Protein AF-A0A0D9Z5Z0-F1 (afdb_monomer_lite)

Radius of gyration: 29.33 Å; chains: 1; bounding box: 63×47×91 Å

Sequence (373 aa):
MYTARKKIQKEKGLEPSEFEDSVAQAFFDLENGNQELKSELKDLYINNAVQMDIAGNRKAVVIHVPYRLRKAFKKIHVRLVRELEKKFSGKDVVIVATRRIVRPPKKGSAVQRPRTRTLTAVHDCILEDVVYPAEIVGKRIRYRLDGAKVIKIFLDPKERNNTEYKLETFSAVYRRLCGKDMYTARKKIQKEKGLEPSEFEDSVAQAFFDLENGNQELKSELKDLYINNAVQMDIAGNRKAVVIHVPYRLRKAFKKIHVRLVRELEKKFSGKDVVIVATRRIVRPPKKGSAVQRPRTRTLTAVHDCILEDVVYPAEIVGKRIRYRLDGAKVIKIFLDPKERNNTEYKLETFSAVYRRLCGKDVAFEYPMTETA

Structure (mmCIF, N/CA/C/O backbone):
data_AF-A0A0D9Z5Z0-F1
#
_entry.id   AF-A0A0D9Z5Z0-F1
#
loop_
_atom_site.group_PDB
_atom_site.id
_atom_site.type_symbol
_atom_site.label_atom_id
_atom_site.label_alt_id
_atom_site.label_comp_id
_atom_site.label_asym_id
_atom_site.label_entity_id
_atom_site.label_seq_id
_atom_site.pdbx_PDB_ins_code
_atom_site.Cartn_x
_atom_site.Cartn_y
_atom_site.Cartn_z
_atom_site.occupancy
_atom_site.B_iso_or_equiv
_atom_site.auth_seq_id
_atom_site.auth_comp_id
_atom_site.auth_asym_id
_atom_site.auth_atom_id
_atom_site.pdbx_PDB_model_num
ATOM 1 N N . MET A 1 1 ? 1.025 -19.414 43.957 1.00 39.38 1 MET A N 1
ATOM 2 C CA . MET A 1 1 ? 1.488 -18.287 43.114 1.00 39.38 1 MET A CA 1
ATOM 3 C C . MET A 1 1 ? 0.758 -18.232 41.757 1.00 39.38 1 MET A C 1
ATOM 5 O O . MET A 1 1 ? 1.410 -18.347 40.737 1.00 39.38 1 MET A O 1
ATOM 9 N N . TYR A 1 2 ? -0.577 -18.069 41.706 1.00 45.88 2 TYR A N 1
ATOM 10 C CA . TYR A 1 2 ? -1.334 -17.878 40.438 1.00 45.88 2 TYR A CA 1
ATOM 11 C C . TYR A 1 2 ? -2.743 -17.283 40.669 1.00 45.88 2 TYR A C 1
ATOM 13 O O . TYR A 1 2 ? -3.737 -17.727 40.097 1.00 45.88 2 TYR A O 1
ATOM 21 N N . THR A 1 3 ? -2.887 -16.308 41.567 1.00 60.12 3 THR A N 1
ATOM 22 C CA . THR A 1 3 ? -4.214 -15.760 41.909 1.00 60.12 3 THR A CA 1
ATOM 23 C C . THR A 1 3 ? -4.698 -14.706 40.909 1.00 60.12 3 THR A C 1
ATOM 25 O O . THR A 1 3 ? -5.874 -14.718 40.558 1.00 60.12 3 THR A O 1
ATOM 28 N N . ALA A 1 4 ? -3.799 -13.881 40.359 1.00 62.75 4 ALA A N 1
ATOM 29 C CA . ALA A 1 4 ? -4.147 -12.857 39.368 1.00 62.75 4 ALA A CA 1
ATOM 30 C C . ALA A 1 4 ? -4.516 -13.436 37.989 1.00 62.75 4 ALA A C 1
ATOM 32 O O . ALA A 1 4 ? -5.461 -12.962 37.362 1.00 62.75 4 ALA A O 1
ATOM 33 N N . ARG A 1 5 ? -3.874 -14.533 37.547 1.00 66.94 5 ARG A N 1
ATOM 34 C CA . ARG A 1 5 ? -4.209 -15.190 36.264 1.00 66.94 5 ARG A CA 1
ATOM 35 C C . ARG A 1 5 ? -5.647 -15.711 36.199 1.00 66.94 5 ARG A C 1
ATOM 37 O O . ARG A 1 5 ? -6.186 -15.838 35.110 1.00 66.94 5 ARG A O 1
ATOM 44 N N . LYS A 1 6 ? -6.312 -15.944 37.338 1.00 72.50 6 LYS A N 1
ATOM 45 C CA . LYS A 1 6 ? -7.740 -16.311 37.361 1.00 72.50 6 LYS A CA 1
ATOM 46 C C . LYS A 1 6 ? -8.657 -15.188 36.856 1.00 72.50 6 LYS A C 1
ATOM 48 O O . LYS A 1 6 ? -9.785 -15.472 36.464 1.00 72.50 6 LYS A O 1
ATOM 53 N N . LYS A 1 7 ? -8.180 -13.935 36.842 1.00 80.31 7 LYS A N 1
ATOM 54 C CA . LYS A 1 7 ? -8.915 -12.770 36.327 1.00 80.31 7 LYS A CA 1
ATOM 55 C C . LYS A 1 7 ? -8.843 -12.617 34.812 1.00 80.31 7 LYS A C 1
ATOM 57 O O . LYS A 1 7 ? -9.597 -11.806 34.285 1.00 80.31 7 LYS A O 1
ATOM 62 N N . ILE A 1 8 ? -8.018 -13.395 34.107 1.00 82.50 8 ILE A N 1
ATOM 63 C CA . ILE A 1 8 ? -7.977 -13.423 32.639 1.00 82.50 8 ILE A CA 1
ATOM 64 C C . ILE A 1 8 ? -8.350 -14.812 32.136 1.00 82.50 8 ILE A C 1
ATOM 66 O O . ILE A 1 8 ? -7.749 -15.808 32.525 1.00 82.50 8 ILE A O 1
ATOM 70 N N . GLN A 1 9 ? -9.313 -14.875 31.219 1.00 81.44 9 GLN A N 1
ATOM 71 C CA . GLN A 1 9 ? -9.647 -16.098 30.494 1.00 81.44 9 GLN A CA 1
ATOM 72 C C . GLN A 1 9 ? -9.655 -15.819 28.995 1.00 81.44 9 GLN A C 1
ATOM 74 O O . GLN A 1 9 ? -10.575 -15.197 28.465 1.00 81.44 9 GLN A O 1
ATOM 79 N N . LYS A 1 10 ? -8.627 -16.298 28.293 1.00 75.75 10 LYS A N 1
ATOM 80 C CA . LYS A 1 10 ? -8.557 -16.184 26.835 1.00 75.75 10 LYS A CA 1
ATOM 81 C C . LYS A 1 10 ? -9.339 -17.296 26.150 1.00 75.75 10 LYS A C 1
ATOM 83 O O . LYS A 1 10 ? -9.287 -18.462 26.538 1.00 75.75 10 LYS A O 1
ATOM 88 N N . GLU A 1 11 ? -10.019 -16.947 25.061 1.00 64.25 11 GLU A N 1
ATOM 89 C CA . GLU A 1 11 ? -10.581 -17.952 24.162 1.00 64.25 11 GLU A CA 1
ATOM 90 C C . GLU A 1 11 ? -9.434 -18.713 23.463 1.00 64.25 11 GLU A C 1
ATOM 92 O O . GLU A 1 11 ? -8.525 -18.097 22.908 1.00 64.25 11 GLU A O 1
ATOM 97 N N . LYS A 1 12 ? -9.509 -20.054 23.448 1.00 61.75 12 LYS A N 1
ATOM 98 C CA . LYS A 1 12 ? -8.592 -20.984 22.744 1.00 61.75 12 LYS A CA 1
ATOM 99 C C . LYS A 1 12 ? -7.175 -21.168 23.320 1.00 61.75 12 LYS A C 1
ATOM 101 O O . LYS A 1 12 ? -6.290 -21.578 22.578 1.00 61.75 12 LYS A O 1
ATOM 106 N N . GLY A 1 13 ? -6.955 -20.918 24.611 1.00 60.97 13 GLY A N 1
ATOM 107 C CA . GLY A 1 13 ? -5.697 -21.304 25.277 1.00 60.97 13 GLY A CA 1
ATOM 108 C C . GLY A 1 13 ? -4.464 -20.488 24.871 1.00 60.97 13 GLY A C 1
ATOM 109 O O . GLY A 1 13 ? -3.344 -20.932 25.084 1.00 60.97 13 GLY A O 1
ATOM 110 N N . LEU A 1 14 ? -4.662 -19.307 24.281 1.00 74.12 14 LEU A N 1
ATOM 111 C CA . LEU A 1 14 ? -3.590 -18.340 24.041 1.00 74.12 14 LEU A CA 1
ATOM 112 C C . LEU A 1 14 ? -3.059 -17.801 25.376 1.00 74.12 14 LEU A C 1
ATOM 114 O O . LEU A 1 14 ? -3.849 -17.530 26.282 1.00 74.12 14 LEU A O 1
ATOM 118 N N . GLU A 1 15 ? -1.747 -17.593 25.477 1.00 75.31 15 GLU A N 1
ATOM 119 C CA . GLU A 1 15 ? -1.130 -16.991 26.662 1.00 75.31 15 GLU A CA 1
ATOM 120 C C . GLU A 1 15 ? -1.417 -15.479 26.741 1.00 75.31 15 GLU A C 1
ATOM 122 O O . GLU A 1 15 ? -1.534 -14.811 25.702 1.00 75.31 15 GLU A O 1
ATOM 127 N N . PRO A 1 16 ? -1.614 -14.919 27.950 1.00 77.88 16 PRO A N 1
ATOM 128 C CA . PRO A 1 16 ? -1.765 -13.481 28.151 1.00 77.88 16 PRO A CA 1
ATOM 129 C C . PRO A 1 16 ? -0.482 -12.718 27.791 1.00 77.88 16 PRO A C 1
ATOM 131 O O . PRO A 1 16 ? 0.625 -13.203 27.983 1.00 77.88 16 PRO A O 1
ATOM 134 N N . SER A 1 17 ? -0.649 -11.522 27.231 1.00 84.31 17 SER A N 1
ATOM 135 C CA . SER A 1 17 ? 0.424 -10.549 27.018 1.00 84.31 17 SER A CA 1
ATOM 136 C C . SER A 1 17 ? 0.836 -9.926 28.352 1.00 84.31 17 SER A C 1
ATOM 138 O O . SER A 1 17 ? 0.008 -9.806 29.254 1.00 84.31 17 SER A O 1
ATOM 140 N N . GLU A 1 18 ? 2.074 -9.439 28.452 1.00 83.62 18 GLU A N 1
ATOM 141 C CA . GLU A 1 18 ? 2.590 -8.727 29.633 1.00 83.62 18 GLU A CA 1
ATOM 142 C C . GLU A 1 18 ? 1.660 -7.587 30.076 1.00 83.62 18 GLU A C 1
ATOM 144 O O . GLU A 1 18 ? 1.398 -7.390 31.264 1.00 83.62 18 GLU A O 1
ATOM 149 N N . PHE A 1 19 ? 1.092 -6.857 29.109 1.00 85.62 19 PHE A N 1
ATOM 150 C CA . PHE A 1 19 ? 0.136 -5.796 29.408 1.00 85.62 19 PHE A CA 1
ATOM 151 C C . PHE A 1 19 ? -1.174 -6.344 29.984 1.00 85.62 19 PHE A C 1
ATOM 153 O O . PHE A 1 19 ? -1.728 -5.764 30.915 1.00 85.62 19 PHE A O 1
ATOM 160 N N . GLU A 1 20 ? -1.672 -7.465 29.468 1.00 86.62 20 GLU A N 1
ATOM 161 C CA . GLU A 1 20 ? -2.883 -8.087 30.000 1.00 86.62 20 GLU A CA 1
ATOM 162 C C . GLU A 1 20 ? -2.641 -8.577 31.425 1.00 86.62 20 GLU A C 1
ATOM 164 O O . GLU A 1 20 ? -3.445 -8.267 32.299 1.00 86.62 20 GLU A O 1
ATOM 169 N N . ASP A 1 21 ? -1.506 -9.225 31.690 1.00 85.94 21 ASP A N 1
ATOM 170 C CA . ASP A 1 21 ? -1.118 -9.650 33.037 1.00 85.94 21 ASP A CA 1
ATOM 171 C C . ASP A 1 21 ? -1.063 -8.461 34.015 1.00 85.94 21 ASP A C 1
ATOM 173 O O . ASP A 1 21 ? -1.562 -8.569 35.137 1.00 85.94 21 ASP A O 1
ATOM 177 N N . SER A 1 22 ? -0.582 -7.290 33.574 1.00 88.38 22 SER A N 1
ATOM 178 C CA . SER A 1 22 ? -0.617 -6.061 34.384 1.00 88.38 22 SER A CA 1
ATOM 179 C C . SER A 1 22 ? -2.045 -5.612 34.731 1.00 88.38 22 SER A C 1
ATOM 181 O O . SER A 1 22 ? -2.318 -5.179 35.854 1.00 88.38 22 SER A O 1
ATOM 183 N N . VAL A 1 23 ? -2.991 -5.765 33.798 1.00 87.75 23 VAL A N 1
ATOM 184 C CA . VAL A 1 23 ? -4.405 -5.444 34.026 1.00 87.75 23 VAL A CA 1
ATOM 185 C C . VAL A 1 23 ? -5.045 -6.490 34.941 1.00 87.75 23 VAL A C 1
ATOM 187 O O . VAL A 1 23 ? -5.756 -6.112 35.868 1.00 87.75 23 VAL A O 1
ATOM 190 N N . ALA A 1 24 ? -4.762 -7.784 34.771 1.00 87.12 24 ALA A N 1
ATOM 191 C CA . ALA A 1 24 ? -5.211 -8.821 35.710 1.00 87.12 24 ALA A CA 1
ATOM 192 C C . ALA A 1 24 ? -4.735 -8.553 37.134 1.00 87.12 24 ALA A C 1
ATOM 194 O O . ALA A 1 24 ? -5.522 -8.669 38.076 1.00 87.12 24 ALA A O 1
ATOM 195 N N . GLN A 1 25 ? -3.462 -8.188 37.283 1.00 87.81 25 GLN A N 1
ATOM 196 C CA . GLN A 1 25 ? -2.890 -7.850 38.577 1.00 87.81 25 GLN A CA 1
ATOM 197 C C . GLN A 1 25 ? -3.623 -6.653 39.186 1.00 87.81 25 GLN A C 1
ATOM 199 O O . GLN A 1 25 ? -4.076 -6.732 40.326 1.00 87.81 25 GLN A O 1
ATOM 204 N N . ALA A 1 26 ? -3.875 -5.605 38.395 1.00 87.44 26 ALA A N 1
ATOM 205 C CA . ALA A 1 26 ? -4.641 -4.452 38.852 1.00 87.44 26 ALA A CA 1
ATOM 206 C C . ALA A 1 26 ? -6.041 -4.840 39.362 1.00 87.44 26 ALA A C 1
ATOM 208 O O . ALA A 1 26 ? -6.452 -4.344 40.412 1.00 87.44 26 ALA A O 1
ATOM 209 N N . PHE A 1 27 ? -6.751 -5.746 38.681 1.00 86.31 27 PHE A N 1
ATOM 210 C CA . PHE A 1 27 ? -8.039 -6.277 39.150 1.00 86.31 27 PHE A CA 1
ATOM 211 C C . PHE A 1 27 ? -7.911 -7.078 40.449 1.00 86.31 27 PHE A C 1
ATOM 213 O O . PHE A 1 27 ? -8.769 -6.961 41.323 1.00 86.31 27 PHE A O 1
ATOM 220 N N . PHE A 1 28 ? -6.847 -7.867 40.594 1.00 85.50 28 PHE A N 1
ATOM 221 C CA . PHE A 1 28 ? -6.600 -8.665 41.790 1.00 85.50 28 PHE A CA 1
ATOM 222 C C . PHE A 1 28 ? -6.304 -7.798 43.021 1.00 85.50 28 PHE A C 1
ATOM 224 O O . PHE A 1 28 ? -6.880 -8.041 44.083 1.00 85.50 28 PHE A O 1
ATOM 231 N N . ASP A 1 29 ? -5.481 -6.748 42.908 1.00 85.94 29 ASP A N 1
ATOM 232 C CA . ASP A 1 29 ? -5.267 -5.876 44.072 1.00 85.94 29 ASP A CA 1
ATOM 233 C C . ASP A 1 29 ? -6.495 -5.008 44.375 1.00 85.94 29 ASP A C 1
ATOM 235 O O . ASP A 1 29 ? -6.683 -4.626 45.525 1.00 85.94 29 ASP A O 1
ATOM 239 N N . LEU A 1 30 ? -7.359 -4.716 43.392 1.00 84.69 30 LEU A N 1
ATOM 240 C CA . LEU A 1 30 ? -8.640 -4.047 43.668 1.00 84.69 30 LEU A CA 1
ATOM 241 C C . LEU A 1 30 ? -9.613 -4.948 44.437 1.00 84.69 30 LEU A C 1
ATOM 243 O O . LEU A 1 30 ? -10.307 -4.464 45.326 1.00 84.69 30 LEU A O 1
ATOM 247 N N . GLU A 1 31 ? -9.637 -6.248 44.139 1.00 82.62 31 GLU A N 1
ATOM 248 C CA . GLU A 1 31 ? -10.432 -7.223 44.893 1.00 82.62 31 GLU A CA 1
ATOM 249 C C . GLU A 1 31 ? -9.970 -7.335 46.355 1.00 82.62 31 GLU A C 1
ATOM 251 O O . GLU A 1 31 ? -10.796 -7.435 47.259 1.00 82.62 31 GLU A O 1
ATOM 256 N N . ASN A 1 32 ? -8.658 -7.305 46.606 1.00 81.88 32 ASN A N 1
ATOM 257 C CA . ASN A 1 32 ? -8.124 -7.457 47.962 1.00 81.88 32 ASN A CA 1
ATOM 258 C C . ASN A 1 32 ? -8.053 -6.144 48.747 1.00 81.88 32 ASN A C 1
ATOM 260 O O . ASN A 1 32 ? -8.162 -6.172 49.971 1.00 81.88 32 ASN A O 1
ATOM 264 N N . GLY A 1 33 ? -7.866 -5.016 48.060 1.00 75.12 33 GLY A N 1
ATOM 265 C CA . GLY A 1 33 ? -7.649 -3.709 48.676 1.00 75.12 33 GLY A CA 1
ATOM 266 C C . GLY A 1 33 ? -8.923 -2.935 49.011 1.00 75.12 33 GLY A C 1
ATOM 267 O O . GLY A 1 33 ? -8.875 -2.062 49.870 1.00 75.12 33 GLY A O 1
ATOM 268 N N . ASN A 1 34 ? -10.061 -3.236 48.372 1.00 75.81 34 ASN A N 1
ATOM 269 C CA . ASN A 1 34 ? -11.298 -2.480 48.572 1.00 75.81 34 ASN A CA 1
ATOM 270 C C . ASN A 1 34 ? -12.459 -3.386 49.013 1.00 75.81 34 ASN A C 1
ATOM 272 O O . ASN A 1 34 ? -12.938 -4.224 48.246 1.00 75.81 34 ASN A O 1
ATOM 276 N N . GLN A 1 35 ? -12.934 -3.203 50.252 1.00 71.88 35 GLN A N 1
ATOM 277 C CA . GLN A 1 35 ? -13.998 -4.028 50.839 1.00 71.88 35 GLN A CA 1
ATOM 278 C C . GLN A 1 35 ? -15.329 -3.918 50.076 1.00 71.88 35 GLN A C 1
ATOM 280 O O . GLN A 1 35 ? -16.064 -4.901 50.006 1.00 71.88 35 GLN A O 1
ATOM 285 N N . GLU A 1 36 ? -15.610 -2.777 49.437 1.00 72.25 36 GLU A N 1
ATOM 286 C CA . GLU A 1 36 ? -16.864 -2.550 48.705 1.00 72.25 36 GLU A CA 1
ATOM 287 C C . GLU A 1 36 ? -16.943 -3.298 47.368 1.00 72.25 36 GLU A C 1
ATOM 289 O O . GLU A 1 36 ? -18.029 -3.676 46.931 1.00 72.25 36 GLU A O 1
ATOM 294 N N . LEU A 1 37 ? -15.804 -3.503 46.696 1.00 78.50 37 LEU A N 1
ATOM 295 C CA . LEU A 1 37 ? -15.744 -4.151 45.380 1.00 78.50 37 LEU A CA 1
ATOM 296 C C . LEU A 1 37 ? -15.396 -5.638 45.468 1.00 78.50 37 LEU A C 1
ATOM 298 O O . LEU A 1 37 ? -15.570 -6.364 44.491 1.00 78.50 37 LEU A O 1
ATOM 302 N N . LYS A 1 38 ? -14.925 -6.103 46.628 1.00 78.25 38 LYS A N 1
ATOM 303 C CA . LYS A 1 38 ? -14.427 -7.466 46.836 1.00 78.25 38 LYS A CA 1
ATOM 304 C C . LYS A 1 38 ? -15.450 -8.546 46.485 1.00 78.25 38 LYS A C 1
ATOM 306 O O . LYS A 1 38 ? -15.123 -9.487 45.767 1.00 78.25 38 LYS A O 1
ATOM 311 N N . SER A 1 39 ? -16.687 -8.413 46.963 1.00 79.38 39 SER A N 1
ATOM 312 C CA . SER A 1 39 ? -17.752 -9.391 46.697 1.00 79.38 39 SER A CA 1
ATOM 313 C C . SER A 1 39 ? -18.183 -9.396 45.229 1.00 79.38 39 SER A C 1
ATOM 315 O O . SER A 1 39 ? -18.417 -10.461 44.666 1.00 79.38 39 SER A O 1
ATOM 317 N N . GLU A 1 40 ? -18.235 -8.223 44.591 1.00 80.81 40 GLU A N 1
ATOM 318 C CA . GLU A 1 40 ? -18.678 -8.069 43.201 1.00 80.81 40 GLU A CA 1
ATOM 319 C C . GLU A 1 40 ? -17.581 -8.450 42.189 1.00 80.81 40 GLU A C 1
ATOM 321 O O . GLU A 1 40 ? -17.903 -8.944 41.112 1.00 80.81 40 GLU A O 1
ATOM 326 N N . LEU A 1 41 ? -16.294 -8.262 42.518 1.00 81.88 41 LEU A N 1
ATOM 327 C CA . LEU A 1 41 ? -15.160 -8.581 41.641 1.00 81.88 41 LEU A CA 1
ATOM 328 C C . LEU A 1 41 ? -14.743 -10.050 41.677 1.00 81.88 41 LEU A C 1
ATOM 330 O O . LEU A 1 41 ? -14.134 -10.500 40.705 1.00 81.88 41 LEU A O 1
ATOM 334 N N . LYS A 1 42 ? -15.040 -10.794 42.749 1.00 80.12 42 LYS A N 1
ATOM 335 C CA . LYS A 1 42 ? -14.576 -12.178 42.956 1.00 80.12 42 LYS A CA 1
ATOM 336 C C . LYS A 1 42 ? -14.852 -13.091 41.758 1.00 80.12 42 LYS A C 1
ATOM 338 O O . LYS A 1 42 ? -13.928 -13.736 41.259 1.00 80.12 42 LYS A O 1
ATOM 343 N N . ASP A 1 43 ? -16.073 -13.032 41.233 1.00 79.94 43 ASP A N 1
ATOM 344 C CA . ASP A 1 43 ? -16.543 -13.884 40.131 1.00 79.94 43 ASP A CA 1
ATOM 345 C C . ASP A 1 43 ? -16.331 -13.264 38.738 1.00 79.94 43 ASP A C 1
ATOM 347 O O . ASP A 1 43 ? -16.693 -13.853 37.714 1.00 79.94 43 ASP A O 1
ATOM 351 N N . LEU A 1 44 ? -15.745 -12.065 38.672 1.00 85.88 44 LEU A N 1
ATOM 352 C CA . LEU A 1 44 ? -15.506 -11.357 37.421 1.00 85.88 44 LEU A CA 1
ATOM 353 C C . LEU A 1 44 ? -14.125 -11.667 36.848 1.00 85.88 44 LEU A C 1
ATOM 355 O O . LEU A 1 44 ? -13.119 -11.700 37.555 1.00 85.88 44 LEU A O 1
ATOM 359 N N . TYR A 1 45 ? -14.089 -11.837 35.528 1.00 88.25 45 TYR A N 1
ATOM 360 C CA . TYR A 1 45 ? -12.872 -11.994 34.741 1.00 88.25 45 TYR A CA 1
ATOM 361 C C . TYR A 1 45 ? -12.995 -11.245 33.410 1.00 88.25 45 TYR A C 1
ATOM 363 O O . TYR A 1 45 ? -14.093 -10.893 32.963 1.00 88.25 45 TYR A O 1
ATOM 371 N N . ILE A 1 46 ? -11.850 -11.003 32.782 1.00 89.88 46 ILE A N 1
ATOM 372 C CA . ILE A 1 46 ? -11.712 -10.324 31.496 1.00 89.88 46 ILE A CA 1
ATOM 373 C C . ILE A 1 46 ? -11.206 -11.306 30.432 1.00 89.88 46 ILE A C 1
ATOM 375 O O . ILE A 1 46 ? -10.537 -12.291 30.736 1.00 89.88 46 ILE A O 1
ATOM 379 N N . ASN A 1 47 ? -11.532 -11.036 29.171 1.00 87.94 47 ASN A N 1
ATOM 380 C CA . ASN A 1 47 ? -11.093 -11.843 28.033 1.00 87.94 47 ASN A CA 1
ATOM 381 C C . ASN A 1 47 ? -9.755 -11.366 27.466 1.00 87.94 47 ASN A C 1
ATOM 383 O O . ASN A 1 47 ? -8.946 -12.176 27.025 1.00 87.94 47 ASN A O 1
ATOM 387 N N . ASN A 1 48 ? -9.573 -10.048 27.397 1.00 88.00 48 ASN A N 1
ATOM 388 C CA . ASN A 1 48 ? -8.419 -9.393 26.784 1.00 88.00 48 ASN A CA 1
ATOM 389 C C . ASN A 1 48 ? -8.337 -7.948 27.313 1.00 88.00 48 ASN A C 1
ATOM 391 O O . ASN A 1 48 ? -9.362 -7.366 27.679 1.00 88.00 48 ASN A O 1
ATOM 395 N N . ALA A 1 49 ? -7.146 -7.365 27.345 1.00 88.69 49 ALA A N 1
ATOM 396 C CA . ALA A 1 49 ? -6.947 -5.935 27.531 1.00 88.69 49 ALA A CA 1
ATOM 397 C C . ALA A 1 49 ? -5.960 -5.391 26.490 1.00 88.69 49 ALA A C 1
ATOM 399 O O . ALA A 1 49 ? -4.877 -5.935 26.286 1.00 88.69 49 ALA A O 1
ATOM 400 N N . VAL A 1 50 ? -6.327 -4.285 25.845 1.00 87.38 50 VAL A N 1
ATOM 401 C CA . VAL A 1 50 ? -5.536 -3.659 24.783 1.00 87.38 50 VAL A CA 1
ATOM 402 C C . VAL A 1 50 ? -5.197 -2.234 25.176 1.00 87.38 50 VAL A C 1
ATOM 404 O O . VAL A 1 50 ? -6.076 -1.450 25.533 1.00 87.38 50 VAL A O 1
ATOM 407 N N . GLN A 1 51 ? -3.921 -1.881 25.062 1.00 87.88 51 GLN A N 1
ATOM 408 C CA . GLN A 1 51 ? -3.488 -0.497 25.144 1.00 87.88 51 GLN A CA 1
ATOM 409 C C . GLN A 1 51 ? -3.624 0.176 23.774 1.00 87.88 51 GLN A C 1
ATOM 411 O O . GLN A 1 51 ? -3.252 -0.393 22.748 1.00 87.88 51 GLN A O 1
ATOM 416 N N . MET A 1 52 ? -4.173 1.386 23.753 1.00 83.50 52 MET A N 1
ATOM 417 C CA . MET A 1 52 ? -4.403 2.168 22.544 1.00 83.50 52 MET A CA 1
ATOM 418 C C . MET A 1 52 ? -3.777 3.551 22.662 1.00 83.50 52 MET A C 1
ATOM 420 O O . MET A 1 52 ? -3.910 4.197 23.696 1.00 83.50 52 MET A O 1
ATOM 424 N N . ASP A 1 53 ? -3.169 4.036 21.586 1.00 81.44 53 ASP A N 1
ATOM 425 C CA . ASP A 1 53 ? -2.717 5.423 21.501 1.00 81.44 53 ASP A CA 1
ATOM 426 C C . ASP A 1 53 ? -3.856 6.312 20.981 1.00 81.44 53 ASP A C 1
ATOM 428 O O . ASP A 1 53 ? -4.539 5.981 20.005 1.00 81.44 53 ASP A O 1
ATOM 432 N N . ILE A 1 54 ? -4.079 7.436 21.658 1.00 79.44 54 ILE A N 1
ATOM 433 C CA . ILE A 1 54 ? -5.048 8.473 21.294 1.00 79.44 54 ILE A CA 1
ATOM 434 C C . ILE A 1 54 ? -4.269 9.691 20.780 1.00 79.44 54 ILE A C 1
ATOM 436 O O . ILE A 1 54 ? -3.086 9.873 21.072 1.00 79.44 54 ILE A O 1
ATOM 440 N N . ALA A 1 55 ? -4.929 10.541 19.992 1.00 66.50 55 ALA A N 1
ATOM 441 C CA . ALA A 1 55 ? -4.367 11.826 19.593 1.00 66.50 55 ALA A CA 1
ATOM 442 C C . ALA A 1 55 ? -3.945 12.655 20.828 1.00 66.50 55 ALA A C 1
ATOM 444 O O . ALA A 1 55 ? -4.617 12.639 21.856 1.00 66.50 55 ALA A O 1
ATOM 445 N N . GLY A 1 56 ? -2.815 13.364 20.727 1.00 66.56 56 GLY A N 1
ATOM 446 C CA . GLY A 1 56 ? -2.308 14.220 21.808 1.00 66.56 56 GLY A CA 1
ATOM 447 C C . GLY A 1 56 ? -1.495 13.503 22.895 1.00 66.56 56 GLY A C 1
ATOM 448 O O . GLY A 1 56 ? -1.552 13.918 24.048 1.00 66.56 56 GLY A O 1
ATOM 449 N N . ASN A 1 57 ? -0.750 12.439 22.556 1.00 68.00 57 ASN A N 1
ATOM 450 C CA . ASN A 1 57 ? 0.107 11.661 23.477 1.00 68.00 57 ASN A CA 1
ATOM 451 C C . ASN A 1 57 ? -0.621 10.984 24.658 1.00 68.00 57 ASN A C 1
ATOM 453 O O . ASN A 1 57 ? 0.027 10.469 25.571 1.00 68.00 57 ASN A O 1
ATOM 457 N N . ARG A 1 58 ? -1.957 10.928 24.640 1.00 80.00 58 ARG A N 1
ATOM 458 C CA . ARG A 1 58 ? -2.750 10.196 25.636 1.00 80.00 58 ARG A CA 1
ATOM 459 C C . ARG A 1 58 ? -2.876 8.732 25.239 1.00 80.00 58 ARG A C 1
ATOM 461 O O . ARG A 1 58 ? -2.887 8.393 24.057 1.00 80.00 58 ARG A O 1
ATOM 468 N N . LYS A 1 59 ? -2.998 7.851 26.227 1.00 86.94 59 LYS A N 1
ATOM 469 C CA . LYS A 1 59 ? -3.163 6.409 26.014 1.00 86.94 59 LYS A CA 1
ATOM 470 C C . LYS A 1 59 ? -4.489 5.958 26.623 1.00 86.94 59 LYS A C 1
ATOM 472 O O . LYS A 1 59 ? -4.902 6.480 27.644 1.00 86.94 59 LYS A O 1
ATOM 477 N N . ALA A 1 60 ? -5.164 5.002 26.004 1.00 88.44 60 ALA A N 1
ATOM 478 C CA . ALA A 1 60 ? -6.368 4.368 26.529 1.00 88.44 60 ALA A CA 1
ATOM 479 C C . ALA A 1 60 ? -6.103 2.899 26.846 1.00 88.44 60 ALA A C 1
ATOM 481 O O . ALA A 1 60 ? -5.337 2.229 26.153 1.00 88.44 60 ALA A O 1
ATOM 482 N N . VAL A 1 61 ? -6.781 2.386 27.864 1.00 91.19 61 VAL A N 1
ATOM 483 C CA . VAL A 1 61 ? -6.842 0.962 28.185 1.00 91.19 61 VAL A CA 1
ATOM 484 C C . VAL A 1 61 ? -8.241 0.464 27.854 1.00 91.19 61 VAL A C 1
ATOM 486 O O . VAL A 1 61 ? -9.220 0.857 28.484 1.00 91.19 61 VAL A O 1
ATOM 489 N N . VAL A 1 62 ? -8.344 -0.408 26.854 1.00 90.75 62 VAL A N 1
ATOM 490 C CA . VAL A 1 62 ? -9.603 -1.041 26.458 1.00 90.75 62 VAL A CA 1
ATOM 491 C C . VAL A 1 62 ? -9.661 -2.440 27.044 1.00 90.75 62 VAL A C 1
ATOM 493 O O . VAL A 1 62 ? -8.860 -3.303 26.694 1.00 90.75 62 VAL A O 1
ATOM 496 N N . ILE A 1 63 ? -10.632 -2.673 27.920 1.00 92.31 63 ILE A N 1
ATOM 497 C CA . ILE A 1 63 ? -10.810 -3.944 28.618 1.00 92.31 63 ILE A CA 1
ATOM 498 C C . ILE A 1 63 ? -11.976 -4.692 27.991 1.00 92.31 63 ILE A C 1
ATOM 500 O O . ILE A 1 63 ? -13.125 -4.246 28.017 1.00 92.31 63 ILE A O 1
ATOM 504 N N . HIS A 1 64 ? -11.680 -5.861 27.441 1.00 91.06 64 HIS A N 1
ATOM 505 C CA . HIS A 1 64 ? -12.653 -6.745 26.835 1.00 91.06 64 HIS A CA 1
ATOM 506 C C . HIS A 1 64 ? -13.216 -7.717 27.864 1.00 91.06 64 HIS A C 1
ATOM 508 O O . HIS A 1 64 ? -12.509 -8.567 28.394 1.00 91.06 64 HIS A O 1
ATOM 514 N N . VAL A 1 65 ? -14.521 -7.630 28.098 1.00 91.50 65 VAL A N 1
ATOM 515 C CA . VAL A 1 65 ? -15.235 -8.431 29.099 1.00 91.50 65 VAL A CA 1
ATOM 516 C C . VAL A 1 65 ? -16.135 -9.468 28.413 1.00 91.50 65 VAL A C 1
ATOM 518 O O . VAL A 1 65 ? -16.672 -9.191 27.334 1.00 91.50 65 VAL A O 1
ATOM 521 N N . PRO A 1 66 ? -16.365 -10.657 28.993 1.00 90.62 66 PRO A N 1
ATOM 522 C CA . PRO A 1 66 ? -17.390 -11.582 28.513 1.00 90.62 66 PRO A CA 1
ATOM 523 C C . PRO A 1 66 ? -18.778 -10.937 28.417 1.00 90.62 66 PRO A C 1
ATOM 525 O O . PRO A 1 66 ? -19.260 -10.326 29.371 1.00 90.62 66 PRO A O 1
ATOM 528 N N . TYR A 1 67 ? -19.499 -11.154 27.312 1.00 87.44 67 TYR A N 1
ATOM 529 C CA . TYR A 1 67 ? -20.875 -10.648 27.163 1.00 87.44 67 TYR A CA 1
ATOM 530 C C . TYR A 1 67 ? -21.810 -11.069 28.310 1.00 87.44 67 TYR A C 1
ATOM 532 O O . TYR A 1 67 ? -22.659 -10.284 28.729 1.00 87.44 67 TYR A O 1
ATOM 540 N N . ARG A 1 68 ? -21.623 -12.281 28.854 1.00 86.69 68 ARG A N 1
ATOM 541 C CA . ARG A 1 68 ? -22.408 -12.809 29.984 1.00 86.69 68 ARG A CA 1
ATOM 542 C C . ARG A 1 68 ? -22.268 -11.954 31.248 1.00 86.69 68 ARG A C 1
ATOM 544 O O . ARG A 1 68 ? -23.241 -11.783 31.971 1.00 86.69 68 ARG A O 1
ATOM 551 N N . LEU A 1 69 ? -21.087 -11.374 31.469 1.00 89.62 69 LEU A N 1
ATOM 552 C CA . LEU A 1 69 ? -20.769 -10.561 32.644 1.00 89.62 69 LEU A CA 1
ATOM 553 C C . LEU A 1 69 ? -21.018 -9.059 32.425 1.00 89.62 69 LEU A C 1
ATOM 555 O O . LEU A 1 69 ? -20.856 -8.274 33.355 1.00 89.62 69 LEU A O 1
ATOM 559 N N . ARG A 1 70 ? -21.471 -8.634 31.232 1.00 89.62 70 ARG A N 1
ATOM 560 C CA . ARG A 1 70 ? -21.702 -7.212 30.893 1.00 89.62 70 ARG A CA 1
ATOM 561 C C . ARG A 1 70 ? -22.553 -6.486 31.938 1.00 89.62 70 ARG A C 1
ATOM 563 O O . ARG A 1 70 ? -22.230 -5.363 32.303 1.00 89.62 70 ARG A O 1
ATOM 570 N N . LYS A 1 71 ? -23.640 -7.106 32.414 1.00 89.31 71 LYS A N 1
ATOM 571 C CA . LYS A 1 71 ? -24.539 -6.489 33.408 1.00 89.31 71 LYS A CA 1
ATOM 572 C C . LYS A 1 71 ? -23.850 -6.282 34.759 1.00 89.31 71 LYS A C 1
ATOM 574 O O . LYS A 1 71 ? -24.000 -5.217 35.348 1.00 89.31 71 LYS A O 1
ATOM 579 N N . ALA A 1 72 ? -23.067 -7.263 35.206 1.00 89.94 72 ALA A N 1
ATOM 580 C CA . ALA A 1 72 ? -22.311 -7.169 36.450 1.00 89.94 72 ALA A CA 1
ATOM 581 C C . ALA A 1 72 ? -21.256 -6.056 36.369 1.00 89.94 72 ALA A C 1
ATOM 583 O O . ALA A 1 72 ? -21.217 -5.184 37.231 1.00 89.94 72 ALA A O 1
ATOM 584 N N . PHE A 1 73 ? -20.499 -5.997 35.267 1.00 89.50 73 PHE A N 1
ATOM 585 C CA . PHE A 1 73 ? -19.536 -4.919 35.029 1.00 89.50 73 PHE A CA 1
ATOM 586 C C . PHE A 1 73 ? -20.187 -3.537 34.913 1.00 89.50 73 PHE A C 1
ATOM 588 O O . PHE A 1 73 ? -19.595 -2.566 35.369 1.00 89.50 73 PHE A O 1
ATOM 595 N N . LYS A 1 74 ? -21.401 -3.426 34.355 1.00 89.06 74 LYS A N 1
ATOM 596 C CA . LYS A 1 74 ? -22.143 -2.155 34.327 1.00 89.06 74 LYS A CA 1
ATOM 597 C C . LYS A 1 74 ? -22.495 -1.663 35.733 1.00 89.06 74 LYS A C 1
ATOM 599 O O . LYS A 1 74 ? -22.276 -0.495 36.026 1.00 89.06 74 LYS A O 1
ATOM 604 N N . LYS A 1 75 ? -22.944 -2.557 36.621 1.00 89.56 75 LYS A N 1
ATOM 605 C CA . LYS A 1 75 ? -23.291 -2.217 38.013 1.00 89.56 75 LYS A CA 1
ATOM 606 C C . LYS A 1 75 ? -22.112 -1.610 38.790 1.00 89.56 75 LYS A C 1
ATOM 608 O O . LYS A 1 75 ? -22.302 -0.719 39.613 1.00 89.56 75 LYS A O 1
ATOM 613 N N . ILE A 1 76 ? -20.893 -2.071 38.510 1.00 89.69 76 ILE A N 1
ATOM 614 C CA . ILE A 1 76 ? -19.669 -1.596 39.178 1.00 89.69 76 ILE A CA 1
ATOM 615 C C . ILE A 1 76 ? -18.871 -0.578 38.367 1.00 89.69 76 ILE A C 1
ATOM 617 O O . ILE A 1 76 ? -17.846 -0.103 38.843 1.00 89.69 76 ILE A O 1
ATOM 621 N N . HIS A 1 77 ? -19.317 -0.229 37.161 1.00 87.94 77 HIS A N 1
ATOM 622 C CA . HIS A 1 77 ? -18.495 0.458 36.168 1.00 87.94 77 HIS A CA 1
ATOM 623 C C . HIS A 1 77 ? -17.896 1.769 36.673 1.00 87.94 77 HIS A C 1
ATOM 625 O O . HIS A 1 77 ? -16.690 1.951 36.582 1.00 87.94 77 HIS A O 1
ATOM 631 N N . VAL A 1 78 ? -18.718 2.659 37.237 1.00 87.88 78 VAL A N 1
ATOM 632 C CA . VAL A 1 78 ? -18.271 3.991 37.681 1.00 87.88 78 VAL A CA 1
ATOM 633 C C . VAL A 1 78 ? -17.191 3.875 38.760 1.00 87.88 78 VAL A C 1
ATOM 635 O O . VAL A 1 78 ? -16.169 4.554 38.696 1.00 87.88 78 VAL A O 1
ATOM 638 N N . ARG A 1 79 ? -17.390 2.966 39.721 1.00 88.88 79 ARG A N 1
ATOM 639 C CA . ARG A 1 79 ? -16.443 2.707 40.816 1.00 88.88 79 ARG A CA 1
ATOM 640 C C . ARG A 1 79 ? -15.165 2.045 40.292 1.00 88.88 79 ARG A C 1
ATOM 642 O O . ARG A 1 79 ? -14.068 2.497 40.598 1.00 88.88 79 ARG A O 1
ATOM 649 N N . LEU A 1 80 ? -15.309 1.028 39.445 1.00 88.56 80 LEU A N 1
ATOM 650 C CA . LEU A 1 80 ? -14.201 0.269 38.870 1.00 88.56 80 LEU A CA 1
ATOM 651 C C . LEU A 1 80 ? -13.313 1.127 37.959 1.00 88.56 80 LEU A C 1
ATOM 653 O O . LEU A 1 80 ? -12.095 1.094 38.093 1.00 88.56 80 LEU A O 1
ATOM 657 N N . VAL A 1 81 ? -13.905 1.903 37.049 1.00 89.44 81 VAL A N 1
ATOM 658 C CA . VAL A 1 81 ? -13.163 2.771 36.122 1.00 89.44 81 VAL A CA 1
ATOM 659 C C . VAL A 1 81 ? -12.386 3.830 36.893 1.00 89.44 81 VAL A C 1
ATOM 661 O O . VAL A 1 81 ? -11.208 4.020 36.617 1.00 89.44 81 VAL A O 1
ATOM 664 N N . ARG A 1 82 ? -12.989 4.439 37.922 1.00 87.88 82 ARG A N 1
ATOM 665 C CA . ARG A 1 82 ? -12.309 5.426 38.771 1.00 87.88 82 ARG A CA 1
ATOM 666 C C . ARG A 1 82 ? -11.056 4.858 39.440 1.00 87.88 82 ARG A C 1
ATOM 668 O O . ARG A 1 82 ? -10.029 5.525 39.475 1.00 87.88 82 ARG A O 1
ATOM 675 N N . GLU A 1 83 ? -11.131 3.640 39.969 1.00 88.75 83 GLU A N 1
ATOM 676 C CA . GLU A 1 83 ? -9.985 2.990 40.614 1.00 88.75 83 GLU A CA 1
ATOM 677 C C . GLU A 1 83 ? -8.924 2.518 39.607 1.00 88.75 83 GLU A C 1
ATOM 679 O O . GLU A 1 83 ? -7.724 2.636 39.860 1.00 88.75 83 GLU A O 1
ATOM 684 N N . LEU A 1 84 ? -9.339 2.035 38.433 1.00 89.38 84 LEU A N 1
ATOM 685 C CA . LEU A 1 84 ? -8.405 1.662 37.369 1.00 89.38 84 LEU A CA 1
ATOM 686 C C . LEU A 1 84 ? -7.682 2.882 36.787 1.00 89.38 84 LEU A C 1
ATOM 688 O O . LEU A 1 84 ? -6.493 2.790 36.507 1.00 89.38 84 LEU A O 1
ATOM 692 N N . GLU A 1 85 ? -8.346 4.029 36.660 1.00 88.81 85 GLU A N 1
ATOM 693 C CA . GLU A 1 85 ? -7.726 5.274 36.180 1.00 88.81 85 GLU A CA 1
ATOM 694 C C . GLU A 1 85 ? -6.713 5.851 37.174 1.00 88.81 85 GLU A C 1
ATOM 696 O O . GLU A 1 85 ? -5.707 6.424 36.759 1.00 88.81 85 GLU A O 1
ATOM 701 N N . LYS A 1 86 ? -6.906 5.630 38.483 1.00 89.19 86 LYS A N 1
ATOM 702 C CA . LYS A 1 86 ? -5.878 5.940 39.492 1.00 89.19 86 LYS A CA 1
ATOM 703 C C . LYS A 1 86 ? -4.640 5.054 39.332 1.00 89.19 86 LYS A C 1
ATOM 705 O O . LYS A 1 86 ? -3.523 5.555 39.425 1.00 89.19 86 LYS A O 1
ATOM 710 N N . LYS A 1 87 ? -4.826 3.747 39.096 1.00 87.38 87 LYS A N 1
ATOM 711 C CA . LYS A 1 87 ? -3.715 2.793 38.903 1.00 87.38 87 LYS A CA 1
ATOM 712 C C . LYS A 1 87 ? -2.972 3.019 37.586 1.00 87.38 87 LYS A C 1
ATOM 714 O O . LYS A 1 87 ? -1.751 2.910 37.538 1.00 87.38 87 LYS A O 1
ATOM 719 N N . PHE A 1 88 ? -3.701 3.332 36.521 1.00 86.69 88 PHE A N 1
ATOM 720 C CA . PHE A 1 88 ? -3.155 3.621 35.199 1.00 86.69 88 PHE A CA 1
ATOM 721 C C . PHE A 1 88 ? -3.135 5.131 34.956 1.00 86.69 88 PHE A C 1
ATOM 723 O O . PHE A 1 88 ? -3.836 5.635 34.080 1.00 86.69 88 PHE A O 1
ATOM 730 N N . SER A 1 89 ? -2.324 5.849 35.736 1.00 80.31 89 SER A N 1
ATOM 731 C CA . SER A 1 89 ? -2.221 7.308 35.653 1.00 80.31 89 SER A CA 1
ATOM 732 C C . SER A 1 89 ? -1.971 7.788 34.216 1.00 80.31 89 SER A C 1
ATOM 734 O O . SER A 1 89 ? -1.158 7.237 33.468 1.00 80.31 89 SER A O 1
ATOM 736 N N . GLY A 1 90 ? -2.733 8.801 33.798 1.00 81.62 90 GLY A N 1
ATOM 737 C CA . GLY A 1 90 ? -2.667 9.352 32.442 1.00 81.62 90 GLY A CA 1
ATOM 738 C C . GLY A 1 90 ? -3.263 8.460 31.346 1.00 81.62 90 GLY A C 1
ATOM 739 O O . GLY A 1 90 ? -3.100 8.788 30.166 1.00 81.62 90 GLY A O 1
ATOM 740 N N . LYS A 1 91 ? -3.940 7.353 31.700 1.00 88.19 91 LYS A N 1
ATOM 741 C CA . LYS A 1 91 ? -4.663 6.511 30.743 1.00 88.19 91 LYS A CA 1
ATOM 742 C C . LYS A 1 91 ? -6.160 6.462 31.026 1.00 88.19 91 LYS A C 1
ATOM 744 O O . LYS A 1 91 ? -6.576 6.111 32.124 1.00 88.19 91 LYS A O 1
ATOM 749 N N . ASP A 1 92 ? -6.959 6.712 29.995 1.00 88.44 92 ASP A N 1
ATOM 750 C CA . ASP A 1 92 ? -8.414 6.562 30.069 1.00 88.44 92 ASP A CA 1
ATOM 751 C C . ASP A 1 92 ? -8.802 5.084 29.978 1.00 88.44 92 ASP A C 1
ATOM 753 O O . ASP A 1 92 ? -8.319 4.363 29.099 1.00 88.44 92 ASP A O 1
ATOM 757 N N . VAL A 1 93 ? -9.710 4.623 30.838 1.00 89.75 93 VAL A N 1
ATOM 758 C CA . VAL A 1 93 ? -10.134 3.215 30.858 1.00 89.75 93 VAL A CA 1
ATOM 759 C C . VAL A 1 93 ? -11.530 3.068 30.255 1.00 89.75 93 VAL A C 1
ATOM 761 O O . VAL A 1 93 ? -12.484 3.715 30.684 1.00 89.75 93 VAL A O 1
ATOM 764 N N . VAL A 1 94 ? -11.668 2.176 29.269 1.00 91.12 94 VAL A N 1
ATOM 765 C CA . VAL A 1 94 ? -12.941 1.873 28.596 1.00 91.12 94 VAL A CA 1
ATOM 766 C C . VAL A 1 94 ? -13.216 0.374 28.651 1.00 91.12 94 VAL A C 1
ATOM 768 O O . VAL A 1 94 ? -12.376 -0.442 28.276 1.00 91.12 94 VAL A O 1
ATOM 771 N N . ILE A 1 95 ? -14.419 -0.005 29.081 1.00 91.94 95 ILE A N 1
ATOM 772 C CA . ILE A 1 95 ? -14.834 -1.407 29.208 1.00 91.94 95 ILE A CA 1
ATOM 773 C C . ILE A 1 95 ? -15.792 -1.760 28.073 1.00 91.94 95 ILE A C 1
ATOM 775 O O . ILE A 1 95 ? -16.833 -1.129 27.910 1.00 91.94 95 ILE A O 1
ATOM 779 N N . VAL A 1 96 ? -15.478 -2.806 27.308 1.00 92.06 96 VAL A N 1
ATOM 780 C CA . VAL A 1 96 ? -16.284 -3.236 26.159 1.00 92.06 96 VAL A CA 1
ATOM 781 C C . VAL A 1 96 ? -16.610 -4.719 26.251 1.00 92.06 96 VAL A C 1
ATOM 783 O O . VAL A 1 96 ? -15.727 -5.563 26.401 1.00 92.06 96 VAL A O 1
ATOM 786 N N . ALA A 1 97 ? -17.884 -5.076 26.084 1.00 91.25 97 ALA A N 1
ATOM 787 C CA . ALA A 1 97 ? -18.262 -6.479 26.012 1.00 91.25 97 ALA A CA 1
ATOM 788 C C . ALA A 1 97 ? -17.828 -7.105 24.676 1.00 91.25 97 ALA A C 1
ATOM 790 O O . ALA A 1 97 ? -18.129 -6.594 23.590 1.00 91.25 97 ALA A O 1
ATOM 791 N N . THR A 1 98 ? -17.180 -8.262 24.758 1.00 88.19 98 THR A N 1
ATOM 792 C CA . THR A 1 98 ? -16.850 -9.115 23.613 1.00 88.19 98 THR A CA 1
ATOM 793 C C . THR A 1 98 ? -18.129 -9.628 22.958 1.00 88.19 98 THR A C 1
ATOM 795 O O . THR A 1 98 ? -18.957 -10.289 23.581 1.00 88.19 98 THR A O 1
ATOM 798 N N . ARG A 1 99 ? -18.329 -9.297 21.681 1.00 86.94 99 ARG A N 1
ATOM 799 C CA . ARG A 1 99 ? -19.511 -9.699 20.906 1.00 86.94 99 ARG A CA 1
ATOM 800 C C . ARG A 1 99 ? -19.078 -10.436 19.648 1.00 86.94 99 ARG A C 1
ATOM 802 O O . ARG A 1 99 ? -18.173 -10.000 18.945 1.00 86.94 99 ARG A O 1
ATOM 809 N N . ARG A 1 100 ? -19.766 -11.535 19.331 1.00 84.31 100 ARG A N 1
ATOM 810 C CA . ARG A 1 100 ? -19.486 -12.345 18.139 1.00 84.31 100 ARG A CA 1
ATOM 811 C C . ARG A 1 100 ? -20.314 -11.867 16.947 1.00 84.31 100 ARG A C 1
ATOM 813 O O . ARG A 1 100 ? -21.541 -11.959 16.970 1.00 84.31 100 ARG A O 1
ATOM 820 N N . ILE A 1 101 ? -19.638 -11.426 15.887 1.00 85.44 101 ILE A N 1
ATOM 821 C CA . ILE A 1 101 ? -20.264 -11.085 14.602 1.00 85.44 101 ILE A CA 1
ATOM 822 C C . ILE A 1 101 ? -20.402 -12.353 13.756 1.00 85.44 101 ILE A C 1
ATOM 824 O O . ILE A 1 101 ? -19.443 -13.104 13.576 1.00 85.44 101 ILE A O 1
ATOM 828 N N . VAL A 1 102 ? -21.595 -12.583 13.207 1.00 84.44 102 VAL A N 1
ATOM 829 C CA . VAL A 1 102 ? -21.869 -13.690 12.282 1.00 84.44 102 VAL A CA 1
ATOM 830 C C . VAL A 1 102 ? -22.002 -13.135 10.867 1.00 84.44 102 VAL A C 1
ATOM 832 O O . VAL A 1 102 ? -22.815 -12.243 10.588 1.00 84.44 102 VAL A O 1
ATOM 835 N N . ARG A 1 103 ? -21.176 -13.662 9.956 1.00 80.38 103 ARG A N 1
ATOM 836 C CA . ARG A 1 103 ? -21.200 -13.275 8.542 1.00 80.38 103 ARG A CA 1
ATOM 837 C C . ARG A 1 103 ? -22.570 -13.587 7.928 1.00 80.38 103 ARG A C 1
ATOM 839 O O . ARG A 1 103 ? -23.231 -14.530 8.363 1.00 80.38 103 ARG A O 1
ATOM 846 N N . PRO A 1 104 ? -23.029 -12.780 6.957 1.00 80.06 104 PRO A N 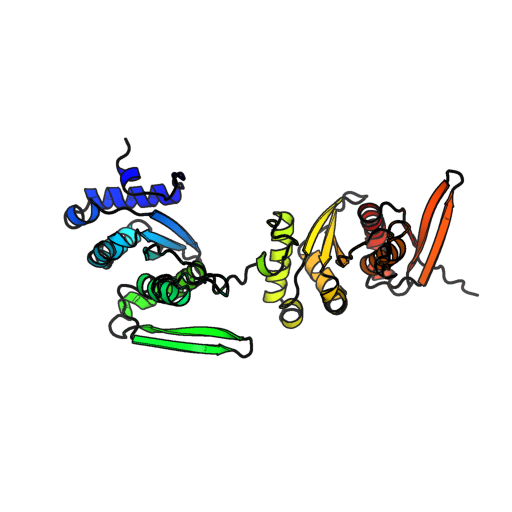1
ATOM 847 C CA . PRO A 1 104 ? -24.258 -13.095 6.244 1.00 80.06 104 PRO A CA 1
ATOM 848 C C . PRO A 1 104 ? -24.156 -14.489 5.595 1.00 80.06 104 PRO A C 1
ATOM 850 O O . PRO A 1 104 ? -23.083 -14.829 5.084 1.00 80.06 104 PRO A O 1
ATOM 853 N N . PRO A 1 105 ? -25.234 -15.294 5.636 1.00 81.00 105 PRO A N 1
ATOM 854 C CA . PRO A 1 105 ? -25.283 -16.575 4.938 1.00 81.00 105 PRO A CA 1
ATOM 855 C C . PRO A 1 105 ? -25.093 -16.382 3.426 1.00 81.00 105 PRO A C 1
ATOM 857 O O . PRO A 1 105 ? -25.372 -15.309 2.884 1.00 81.00 105 PRO A O 1
ATOM 860 N N . LYS A 1 106 ? -24.608 -17.421 2.733 1.00 80.31 106 LYS A N 1
ATOM 861 C CA . LYS A 1 106 ? -24.504 -17.404 1.265 1.00 80.31 106 LYS A CA 1
ATOM 862 C C . LYS A 1 106 ? -25.902 -17.288 0.642 1.00 80.31 106 LYS A C 1
ATOM 864 O O . LYS A 1 106 ? -26.875 -17.795 1.197 1.00 80.31 106 LYS A O 1
ATOM 869 N N . LYS A 1 107 ? -25.991 -16.633 -0.519 1.00 71.25 107 LYS A N 1
ATOM 870 C CA . LYS A 1 107 ? -27.243 -16.472 -1.274 1.00 71.25 107 LYS A CA 1
ATOM 871 C C . LYS A 1 107 ? -27.840 -17.862 -1.560 1.00 71.25 107 LYS A C 1
ATOM 873 O O . LYS A 1 107 ? -27.134 -18.704 -2.105 1.00 71.25 107 LYS A O 1
ATOM 878 N N . GLY A 1 108 ? -29.089 -18.097 -1.150 1.00 75.25 108 GLY A N 1
ATOM 879 C CA . GLY A 1 108 ? -29.780 -19.388 -1.298 1.00 75.25 108 GLY A CA 1
ATOM 880 C C . GLY A 1 108 ? -29.695 -20.338 -0.095 1.00 75.25 108 GLY A C 1
ATOM 881 O O . GLY A 1 108 ? -30.257 -21.424 -0.158 1.00 75.25 108 GLY A O 1
ATOM 882 N N . SER A 1 109 ? -29.029 -19.965 1.004 1.00 79.31 109 SER A N 1
ATOM 883 C CA . SER A 1 109 ? -29.086 -20.768 2.232 1.00 79.31 109 SER A CA 1
ATOM 884 C C . SER A 1 109 ? -30.345 -20.452 3.051 1.00 79.31 109 SER A C 1
ATOM 886 O O . SER A 1 109 ? -30.720 -19.290 3.206 1.00 79.31 109 SER A O 1
ATOM 888 N N . ALA A 1 110 ? -30.961 -21.490 3.622 1.00 77.69 110 ALA A N 1
ATOM 889 C CA . ALA A 1 110 ? -32.084 -21.368 4.556 1.00 77.69 110 ALA A CA 1
ATOM 890 C C . ALA A 1 110 ? -31.649 -20.949 5.979 1.00 77.69 110 ALA A C 1
ATOM 892 O O . ALA A 1 110 ? -32.481 -20.735 6.857 1.00 77.69 110 ALA A O 1
ATOM 893 N N . VAL A 1 111 ? -30.339 -20.834 6.235 1.00 80.56 111 VAL A N 1
ATOM 894 C CA . VAL A 1 111 ? -29.804 -20.532 7.569 1.00 80.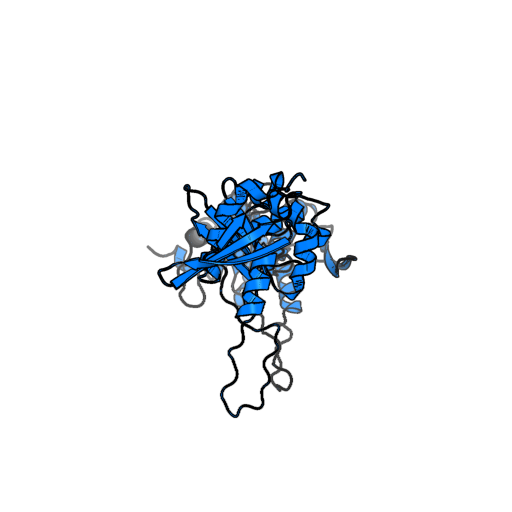56 111 VAL A CA 1
ATOM 895 C C . VAL A 1 111 ? -29.984 -19.048 7.873 1.00 80.56 111 VAL A C 1
ATOM 897 O O . VAL A 1 111 ? -29.262 -18.201 7.345 1.00 80.56 111 VAL A O 1
ATOM 900 N N . GLN A 1 112 ? -30.904 -18.723 8.780 1.00 79.06 112 GLN A N 1
ATOM 901 C CA . GLN A 1 112 ? -31.098 -17.355 9.249 1.00 79.06 112 GLN A CA 1
ATOM 902 C C . GLN A 1 112 ? -30.081 -17.002 10.343 1.00 79.06 112 GLN A C 1
ATOM 904 O O . GLN A 1 112 ? -29.917 -17.712 11.334 1.00 79.06 112 GLN A O 1
ATOM 909 N N . ARG A 1 113 ? -29.388 -15.868 10.187 1.00 83.94 113 ARG A N 1
ATOM 910 C CA . ARG A 1 113 ? -28.504 -15.349 11.243 1.00 83.94 113 ARG A CA 1
ATOM 911 C C . ARG A 1 113 ? -29.306 -14.555 12.287 1.00 83.94 113 ARG A C 1
ATOM 913 O O . ARG A 1 113 ? -30.167 -13.765 11.895 1.00 83.94 113 ARG A O 1
ATOM 920 N N . PRO A 1 114 ? -28.973 -14.650 13.588 1.00 86.81 114 PRO A N 1
ATOM 921 C CA . PRO A 1 114 ? -29.597 -13.817 14.612 1.00 86.81 114 PRO A CA 1
ATOM 922 C C . PRO A 1 114 ? -29.342 -12.326 14.363 1.00 86.81 114 PRO A C 1
ATOM 924 O O . PRO A 1 114 ? -28.197 -11.922 14.129 1.00 86.81 114 PRO A O 1
ATOM 927 N N . ARG A 1 115 ? -30.382 -11.486 14.483 1.00 85.31 115 ARG A N 1
ATOM 928 C CA . ARG A 1 115 ? -30.274 -10.022 14.307 1.00 85.31 115 ARG A CA 1
ATOM 929 C C . ARG A 1 115 ? -29.241 -9.401 15.253 1.00 85.31 115 ARG A C 1
ATOM 931 O O . ARG A 1 115 ? -28.466 -8.544 14.834 1.00 85.31 115 ARG A O 1
ATOM 938 N N . THR A 1 116 ? -29.166 -9.901 16.485 1.00 84.94 116 THR A N 1
ATOM 939 C CA . THR A 1 116 ? -28.207 -9.481 17.524 1.00 84.94 116 THR A CA 1
ATOM 940 C C . THR A 1 116 ? -26.740 -9.720 17.158 1.00 84.94 116 THR A C 1
ATOM 942 O O . THR A 1 116 ? -25.860 -9.093 17.736 1.00 84.94 116 THR A O 1
ATOM 945 N N . ARG A 1 117 ? -26.456 -10.597 16.185 1.00 85.62 117 ARG A N 1
ATOM 946 C CA . ARG A 1 117 ? -25.095 -10.927 15.723 1.00 85.62 117 ARG A CA 1
ATOM 947 C C . ARG A 1 117 ? -24.761 -10.327 14.356 1.00 85.62 117 ARG A C 1
ATOM 949 O O . ARG A 1 117 ? -23.773 -10.714 13.730 1.00 85.62 117 ARG A O 1
ATOM 956 N N . THR A 1 118 ? -25.584 -9.401 13.870 1.00 84.81 118 THR A N 1
ATOM 957 C CA . THR A 1 118 ? -25.294 -8.631 12.656 1.00 84.81 118 THR A CA 1
ATOM 958 C C . THR A 1 118 ? -24.234 -7.567 12.926 1.00 84.81 118 THR A C 1
ATOM 960 O O . THR A 1 118 ? -24.132 -7.054 14.035 1.00 84.81 118 THR A O 1
ATOM 963 N N . LEU A 1 119 ? -23.448 -7.213 11.905 1.00 83.69 119 LEU A N 1
ATOM 964 C CA . LEU A 1 119 ? -22.397 -6.196 12.029 1.00 83.69 119 LEU A CA 1
ATOM 965 C C . LEU A 1 119 ? -22.956 -4.857 12.529 1.00 83.69 119 LEU A C 1
ATOM 967 O O . LEU A 1 119 ? -22.389 -4.256 13.432 1.00 83.69 119 LEU A O 1
ATOM 971 N N . THR A 1 120 ? -24.088 -4.411 11.984 1.00 83.19 120 THR A N 1
ATOM 972 C CA . THR A 1 120 ? -24.733 -3.153 12.381 1.00 83.19 120 THR A CA 1
ATOM 973 C C . THR A 1 120 ? -25.182 -3.176 13.839 1.00 83.19 120 THR A C 1
ATOM 975 O O . THR A 1 120 ? -24.784 -2.294 14.591 1.00 83.19 120 THR A O 1
ATOM 978 N N . ALA A 1 121 ? -25.912 -4.215 14.260 1.00 86.56 121 ALA A N 1
ATOM 979 C CA . ALA A 1 121 ? -26.376 -4.338 15.643 1.00 86.56 121 ALA A CA 1
ATOM 980 C C . ALA A 1 121 ? -25.210 -4.431 16.636 1.00 86.56 121 ALA A C 1
ATOM 982 O O . ALA A 1 121 ? -25.213 -3.759 17.662 1.00 86.56 121 ALA A O 1
ATOM 983 N N . VAL A 1 122 ? -24.178 -5.220 16.317 1.00 88.31 122 VAL A N 1
ATOM 984 C CA . VAL A 1 122 ? -22.994 -5.340 17.177 1.00 88.31 122 VAL A CA 1
ATOM 985 C C . VAL A 1 122 ? -22.260 -4.003 17.284 1.00 88.31 122 VAL A C 1
ATOM 987 O O . VAL A 1 122 ? -21.863 -3.632 18.384 1.00 88.31 122 VAL A O 1
ATOM 990 N N . HIS A 1 123 ? -22.117 -3.256 16.186 1.00 86.94 123 HIS A N 1
ATOM 991 C CA . HIS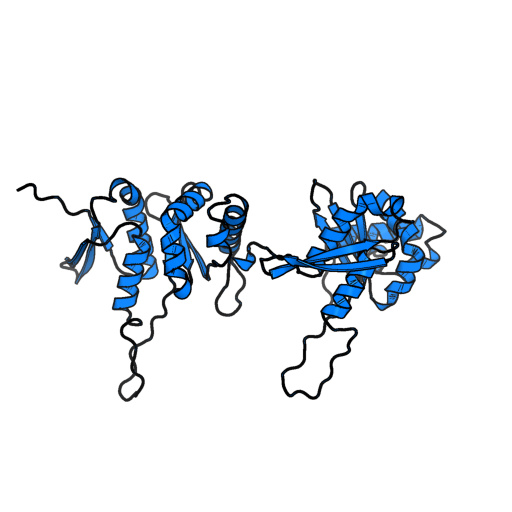 A 1 123 ? -21.484 -1.936 16.207 1.00 86.94 123 HIS A CA 1
ATOM 992 C C . HIS A 1 123 ? -22.286 -0.923 17.031 1.00 86.94 123 HIS A C 1
ATOM 994 O O . HIS A 1 123 ? -21.683 -0.119 17.734 1.00 86.94 123 HIS A O 1
ATOM 1000 N N . ASP A 1 124 ? -23.618 -0.945 16.971 1.00 87.00 124 ASP A N 1
ATOM 1001 C CA . ASP A 1 124 ? -24.447 -0.084 17.820 1.00 87.00 124 ASP A CA 1
ATOM 1002 C C . ASP A 1 124 ? -24.299 -0.442 19.303 1.00 87.00 124 ASP A C 1
ATOM 1004 O O . ASP A 1 124 ? -24.085 0.444 20.125 1.00 87.00 124 ASP A O 1
ATOM 1008 N N . CYS A 1 125 ? -24.294 -1.733 19.642 1.00 89.31 125 CYS A N 1
ATOM 1009 C CA . CYS A 1 125 ? -24.104 -2.166 21.024 1.00 89.31 125 CYS A CA 1
ATOM 1010 C C . CYS A 1 125 ? -22.676 -1.940 21.551 1.00 89.31 125 CYS A C 1
ATOM 1012 O O . CYS A 1 125 ? -22.501 -1.815 22.762 1.00 89.31 125 CYS A O 1
ATOM 1014 N N . ILE A 1 126 ? -21.646 -1.955 20.694 1.00 89.75 126 ILE A N 1
ATOM 1015 C CA . ILE A 1 126 ? -20.276 -1.568 21.081 1.00 89.75 126 ILE A CA 1
ATOM 1016 C C . ILE A 1 126 ? -20.239 -0.076 21.388 1.00 89.75 126 ILE A C 1
ATOM 1018 O O . ILE A 1 126 ? -19.619 0.317 22.368 1.00 89.75 126 ILE A O 1
ATOM 1022 N N . LEU A 1 127 ? -20.927 0.746 20.592 1.00 89.06 127 LEU A N 1
ATOM 1023 C CA . LEU A 1 127 ? -20.987 2.182 20.837 1.00 89.06 127 LEU A CA 1
ATOM 1024 C C . LEU A 1 127 ? -21.606 2.502 22.203 1.00 89.06 127 LEU A C 1
ATOM 1026 O O . LEU A 1 127 ? -21.074 3.328 22.930 1.00 89.06 127 LEU A O 1
ATOM 1030 N N . GLU A 1 128 ? -22.681 1.805 22.569 1.00 89.06 128 GLU A N 1
ATOM 1031 C CA . GLU A 1 128 ? -23.292 1.919 23.901 1.00 89.06 128 GLU A CA 1
ATOM 1032 C C . GLU A 1 128 ? -22.357 1.511 25.044 1.00 89.06 128 GLU A C 1
ATOM 1034 O O . GLU A 1 128 ? -22.483 2.031 26.144 1.00 89.06 128 GLU A O 1
ATOM 1039 N N . ASP A 1 129 ? -21.459 0.545 24.829 1.00 90.81 129 ASP A N 1
ATOM 1040 C CA . ASP A 1 129 ? -20.504 0.147 25.869 1.00 90.81 129 ASP A CA 1
ATOM 1041 C C . ASP A 1 129 ? -19.373 1.158 26.010 1.00 90.81 129 ASP A C 1
ATOM 1043 O O . ASP A 1 129 ? -18.969 1.458 27.125 1.00 90.81 129 ASP A O 1
ATOM 1047 N N . VAL A 1 130 ? -18.880 1.683 24.885 1.00 89.31 130 VAL A N 1
ATOM 1048 C CA . VAL A 1 130 ? -17.779 2.651 24.873 1.00 89.31 130 VAL A CA 1
ATOM 1049 C C . VAL A 1 130 ? -18.163 3.931 25.606 1.00 89.31 130 VAL A C 1
ATOM 1051 O O . VAL A 1 130 ? -17.312 4.512 26.264 1.00 89.31 130 VAL A O 1
ATOM 1054 N N . VAL A 1 131 ? -19.419 4.364 25.484 1.00 88.25 131 VAL A N 1
ATOM 1055 C CA . VAL A 1 131 ? -19.879 5.644 26.037 1.00 88.25 131 VAL A CA 1
ATOM 1056 C C . VAL A 1 131 ? -20.469 5.518 27.448 1.00 88.25 131 VAL A C 1
ATOM 1058 O O . VAL A 1 131 ? -20.686 6.525 28.115 1.00 88.25 131 VAL A O 1
ATOM 1061 N N . TYR A 1 132 ? -20.681 4.295 27.941 1.00 87.56 132 TYR A N 1
ATOM 10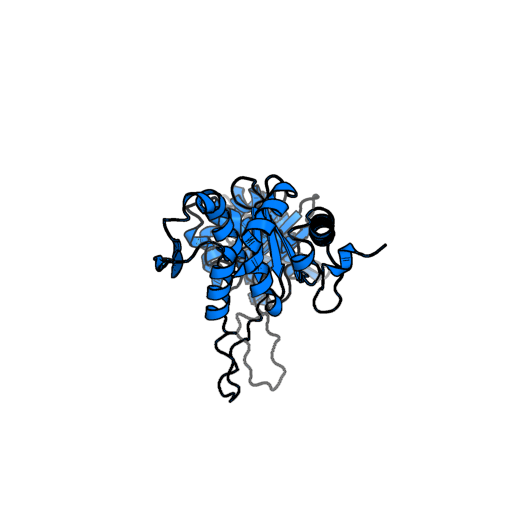62 C CA . TYR A 1 132 ? -21.178 4.066 29.297 1.00 87.56 132 TYR A CA 1
ATOM 1063 C C . TYR A 1 132 ? -20.254 4.744 30.338 1.00 87.56 132 TYR A C 1
ATOM 1065 O O . TYR A 1 132 ? -19.035 4.664 30.176 1.00 87.56 132 TYR A O 1
ATOM 1073 N N . PRO A 1 133 ? -20.778 5.422 31.382 1.00 85.06 133 PRO A N 1
ATOM 1074 C CA . PRO A 1 133 ? -22.166 5.450 31.863 1.00 85.06 133 PRO A CA 1
ATOM 1075 C C . PRO A 1 133 ? -23.157 6.281 31.035 1.00 85.06 133 PRO A C 1
ATOM 1077 O O . PRO A 1 133 ? -24.353 6.040 31.166 1.00 85.06 133 PRO A O 1
ATOM 1080 N N . ALA A 1 134 ? -22.686 7.162 30.151 1.00 86.06 134 ALA A N 1
ATOM 1081 C CA . ALA A 1 134 ? -23.554 8.100 29.456 1.00 86.06 134 ALA A CA 1
ATOM 1082 C C . ALA A 1 134 ? -24.487 7.462 28.437 1.00 86.06 134 ALA A C 1
ATOM 1084 O O . ALA A 1 134 ? -24.128 6.568 27.661 1.00 86.06 134 ALA A O 1
ATOM 1085 N N . GLU A 1 135 ? -25.705 7.994 28.417 1.00 86.00 135 GLU A N 1
ATOM 1086 C CA . GLU A 1 135 ? -26.748 7.582 27.497 1.00 86.00 135 GLU A CA 1
ATOM 1087 C C . GLU A 1 135 ? -26.693 8.374 26.189 1.00 86.00 135 GLU A C 1
ATOM 1089 O O . GLU A 1 135 ? -26.435 9.581 26.139 1.00 86.00 135 GLU A O 1
ATOM 1094 N N . ILE A 1 136 ? -26.936 7.666 25.086 1.00 88.69 136 ILE A N 1
ATOM 1095 C CA . ILE A 1 136 ? -26.975 8.255 23.750 1.00 88.69 136 ILE A CA 1
ATOM 1096 C C . ILE A 1 136 ? -28.399 8.745 23.487 1.00 88.69 136 ILE A C 1
ATOM 1098 O O . ILE A 1 136 ? -29.285 7.943 23.199 1.00 88.69 136 ILE A O 1
ATOM 1102 N N . VAL A 1 137 ? -28.597 10.061 23.509 1.00 88.69 137 VAL A N 1
ATOM 1103 C CA . VAL A 1 137 ? -29.886 10.718 23.225 1.00 88.69 137 VAL A CA 1
ATOM 1104 C C . VAL A 1 137 ? -30.192 10.729 21.728 1.00 88.69 137 VAL A C 1
ATOM 1106 O O . VAL A 1 137 ? -31.346 10.666 21.308 1.00 88.69 137 VAL A O 1
ATOM 1109 N N . GLY A 1 138 ? -29.160 10.798 20.885 1.00 86.88 138 GLY A N 1
ATOM 1110 C CA . GLY A 1 138 ? -29.361 10.895 19.446 1.00 86.88 138 GLY A CA 1
ATOM 1111 C C . GLY A 1 138 ? -28.175 10.431 18.618 1.00 86.88 138 GLY A C 1
ATOM 1112 O O . GLY A 1 138 ? -27.015 10.511 19.019 1.00 86.88 138 GLY A O 1
ATOM 1113 N N . LYS A 1 139 ? -28.466 9.975 17.399 1.00 88.44 139 LYS A N 1
ATOM 1114 C CA . LYS A 1 139 ? -27.464 9.614 16.390 1.00 88.44 139 LYS A CA 1
ATOM 1115 C C . LYS A 1 139 ? -27.825 10.296 15.074 1.00 88.44 139 LYS A C 1
ATOM 1117 O O . LYS A 1 139 ? -28.883 10.039 14.512 1.00 88.44 139 LYS A O 1
ATOM 1122 N N . ARG A 1 140 ? -26.934 11.135 14.543 1.00 85.44 140 ARG A N 1
ATOM 1123 C CA . ARG A 1 140 ? -27.073 11.744 13.214 1.00 85.44 140 ARG A CA 1
ATOM 1124 C C . ARG A 1 140 ? -25.981 11.234 12.293 1.00 85.44 140 ARG A C 1
ATOM 1126 O O . ARG A 1 140 ? -24.797 11.473 12.508 1.00 85.44 140 ARG A O 1
ATOM 1133 N N . ILE A 1 141 ? -26.392 10.572 11.224 1.00 85.06 141 ILE A N 1
ATOM 1134 C CA . ILE A 1 141 ? -25.492 10.102 10.177 1.00 85.06 141 ILE A CA 1
ATOM 1135 C C . ILE A 1 141 ? -25.468 11.148 9.063 1.00 85.06 141 ILE A C 1
ATOM 1137 O O . ILE A 1 141 ? -26.515 11.531 8.551 1.00 85.06 141 ILE A O 1
ATOM 1141 N N . ARG A 1 142 ? -24.276 11.608 8.682 1.00 78.25 142 ARG A N 1
ATOM 1142 C CA . ARG A 1 142 ? -24.062 12.439 7.494 1.00 78.25 142 ARG A CA 1
ATOM 1143 C C . ARG A 1 142 ? -23.117 11.725 6.540 1.00 78.25 142 ARG A C 1
ATOM 1145 O O . ARG A 1 142 ? -22.121 11.150 6.974 1.00 78.25 142 ARG A O 1
ATOM 1152 N N . TYR A 1 143 ? -23.415 11.797 5.253 1.00 76.81 143 TYR A N 1
ATOM 1153 C CA . TYR A 1 143 ? -22.527 11.334 4.195 1.00 76.81 143 TYR A CA 1
ATOM 1154 C C . TYR A 1 143 ? -21.822 12.555 3.611 1.00 76.81 143 TYR A C 1
ATOM 1156 O O . TYR A 1 143 ? -22.475 13.539 3.267 1.00 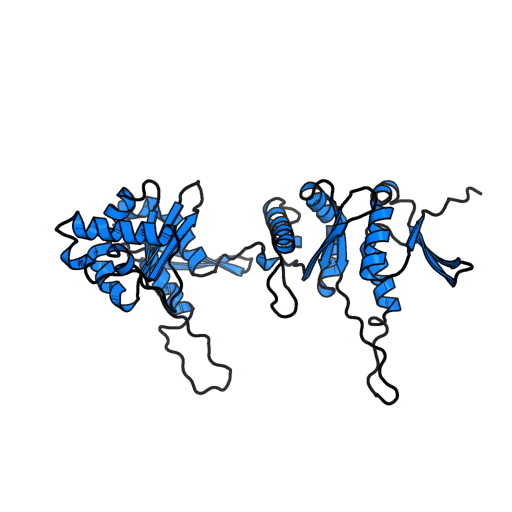76.81 143 TYR A O 1
ATOM 1164 N N . ARG A 1 144 ? -20.489 12.531 3.579 1.00 71.12 144 ARG A N 1
ATOM 1165 C CA . ARG A 1 144 ? -19.705 13.530 2.844 1.00 71.12 144 ARG A CA 1
ATOM 1166 C C . ARG A 1 144 ? -19.772 13.225 1.346 1.00 71.12 144 ARG A C 1
ATOM 1168 O O . ARG A 1 144 ? -20.071 12.095 0.967 1.00 71.12 144 ARG A O 1
ATOM 1175 N N . LEU A 1 145 ? -19.421 14.211 0.521 1.00 64.81 145 LEU A N 1
ATOM 1176 C CA . LEU A 1 145 ? -19.291 14.061 -0.936 1.00 64.81 145 LEU A CA 1
ATOM 1177 C C . LEU A 1 145 ? -18.337 12.912 -1.317 1.00 64.81 145 LEU A C 1
ATOM 1179 O O . LEU A 1 145 ? -18.578 12.205 -2.285 1.00 64.81 145 LEU A O 1
ATOM 1183 N N . ASP A 1 146 ? -17.332 12.638 -0.479 1.00 46.78 146 ASP A N 1
ATOM 1184 C CA . ASP A 1 146 ? -16.409 11.500 -0.601 1.00 46.78 146 ASP A CA 1
ATOM 1185 C C . ASP A 1 146 ? -17.031 10.110 -0.345 1.00 46.78 146 ASP A C 1
ATOM 1187 O O . ASP A 1 146 ? -16.307 9.116 -0.285 1.00 46.78 146 ASP A O 1
ATOM 1191 N N . GLY A 1 147 ? -18.333 10.023 -0.051 1.00 59.41 147 GLY A N 1
ATOM 1192 C CA . GLY A 1 147 ? -18.998 8.802 0.423 1.00 59.41 147 GLY A CA 1
ATOM 1193 C C . GLY A 1 147 ? -18.668 8.429 1.878 1.00 59.41 147 GLY A C 1
ATOM 1194 O O . GLY A 1 147 ? -19.245 7.490 2.431 1.00 59.41 147 GLY A O 1
ATOM 1195 N N . ALA A 1 148 ? -17.772 9.175 2.536 1.00 60.50 148 ALA A N 1
ATOM 1196 C CA . ALA A 1 148 ? -17.403 8.958 3.930 1.00 60.50 148 ALA A CA 1
ATOM 1197 C C . ALA A 1 148 ? -18.591 9.222 4.868 1.00 60.50 148 ALA A C 1
ATOM 1199 O O . ALA A 1 148 ? -19.226 10.280 4.827 1.00 60.50 148 ALA A O 1
ATOM 1200 N N . LYS A 1 149 ? -18.872 8.257 5.747 1.00 75.06 149 LYS A N 1
ATOM 1201 C CA . LYS A 1 149 ? -19.971 8.317 6.712 1.00 75.06 149 LYS A CA 1
ATOM 1202 C C . LYS A 1 149 ? -19.483 8.900 8.037 1.00 75.06 149 LYS A C 1
ATOM 1204 O O . LYS A 1 149 ? -18.765 8.235 8.776 1.00 75.06 149 LYS A O 1
ATOM 1209 N N . VAL A 1 150 ? -19.929 10.106 8.371 1.00 79.62 150 VAL A N 1
ATOM 1210 C CA . VAL A 1 150 ? -19.700 10.735 9.677 1.00 79.62 150 VAL A CA 1
ATOM 1211 C C . VAL A 1 150 ? -20.904 10.463 10.569 1.00 79.62 150 VAL A C 1
ATOM 1213 O O . VAL A 1 150 ? -22.030 10.835 10.239 1.00 79.62 150 VAL A O 1
ATOM 1216 N N . ILE A 1 151 ? -20.672 9.814 11.706 1.00 83.00 151 ILE A N 1
ATOM 1217 C CA . ILE A 1 151 ? -21.703 9.573 12.717 1.00 83.00 151 ILE A CA 1
ATOM 1218 C C . ILE A 1 151 ? -21.489 10.596 13.830 1.00 83.00 151 ILE A C 1
ATOM 1220 O O . ILE A 1 151 ? -20.502 10.519 14.554 1.00 83.00 151 ILE A O 1
ATOM 1224 N N . LYS A 1 152 ? -22.396 11.568 13.945 1.00 84.88 152 LYS A N 1
ATOM 1225 C CA . LYS A 1 152 ? -22.468 12.471 15.096 1.00 84.88 152 LYS A CA 1
ATOM 1226 C C . LYS A 1 152 ? -23.353 11.827 16.154 1.00 84.88 152 LYS A C 1
ATOM 1228 O O . LYS A 1 152 ? -24.486 11.450 15.856 1.00 84.88 152 LYS A O 1
ATOM 1233 N N . ILE A 1 153 ? -22.822 11.683 17.357 1.00 87.44 153 ILE A N 1
ATOM 1234 C CA . ILE A 1 153 ? -23.501 11.055 18.487 1.00 87.44 153 ILE A CA 1
ATOM 1235 C C . ILE A 1 153 ? -23.764 12.156 19.506 1.00 87.44 153 ILE A C 1
ATOM 1237 O O . ILE A 1 153 ? -22.863 12.935 19.805 1.00 87.44 153 ILE A O 1
ATOM 1241 N N . PHE A 1 154 ? -25.000 12.237 19.981 1.00 87.25 154 PHE A N 1
ATOM 1242 C CA . PHE A 1 154 ? -25.432 13.180 21.002 1.00 87.25 154 PHE A CA 1
ATOM 1243 C C . PHE A 1 154 ? -25.608 12.414 22.306 1.00 87.25 154 PHE A C 1
ATOM 1245 O O . PHE A 1 154 ? -26.347 11.427 22.337 1.00 87.25 154 PHE A O 1
ATOM 1252 N N . LEU A 1 155 ? -24.895 12.851 23.339 1.00 88.88 155 LEU A N 1
ATOM 1253 C CA . LEU A 1 155 ? -24.977 12.307 24.693 1.00 88.88 155 LEU A CA 1
ATOM 1254 C C . LEU A 1 155 ? -25.890 13.180 25.545 1.00 88.88 155 LEU A C 1
ATOM 1256 O O . LEU A 1 155 ? -26.136 14.333 25.181 1.00 88.88 155 LEU A O 1
ATOM 1260 N N . ASP A 1 156 ? -26.390 12.630 26.649 1.00 87.44 156 ASP A N 1
ATOM 1261 C CA . ASP A 1 156 ? -27.219 13.386 27.586 1.00 87.44 156 ASP A CA 1
ATOM 1262 C C . ASP A 1 156 ? -26.446 14.608 28.130 1.00 87.44 156 ASP A C 1
ATOM 1264 O O . ASP A 1 156 ? -25.359 14.446 28.699 1.00 87.44 156 ASP A O 1
ATOM 1268 N N . PRO A 1 157 ? -26.973 15.841 27.970 1.00 84.75 157 PRO A N 1
ATOM 1269 C CA . PRO A 1 157 ? -26.350 17.049 28.503 1.00 84.75 157 PRO A CA 1
ATOM 1270 C C . PRO A 1 157 ? -26.069 17.002 30.009 1.00 84.75 157 PRO A C 1
ATOM 1272 O O . PRO A 1 157 ? -25.123 17.648 30.460 1.00 84.75 157 PRO A O 1
ATOM 1275 N N . LYS A 1 158 ? -26.850 16.239 30.788 1.00 84.38 158 LYS A N 1
ATOM 1276 C CA . LYS A 1 158 ? -26.671 16.123 32.246 1.00 84.38 158 LYS A CA 1
ATOM 1277 C C . LYS A 1 158 ? -25.332 15.495 32.636 1.00 84.38 158 LYS A C 1
ATOM 1279 O O . LYS A 1 158 ? -24.808 15.784 33.708 1.00 84.38 158 LYS A O 1
ATOM 1284 N N . GLU A 1 159 ? -24.753 14.676 31.763 1.00 79.00 159 GLU A N 1
ATOM 1285 C CA . GLU A 1 159 ? -23.503 13.952 32.018 1.00 79.00 159 GLU A CA 1
ATOM 1286 C C . GLU A 1 159 ? -22.272 14.610 31.383 1.00 79.00 159 GLU A C 1
ATOM 1288 O O . GLU A 1 159 ? -21.178 14.033 31.367 1.00 79.00 159 GLU A O 1
ATOM 1293 N N . ARG A 1 160 ? -22.421 15.837 30.867 1.00 77.00 160 ARG A N 1
ATOM 1294 C CA . ARG A 1 160 ? -21.363 16.542 30.136 1.00 77.00 160 ARG A CA 1
ATOM 1295 C C . ARG A 1 160 ? -20.070 16.658 30.945 1.00 77.00 160 ARG A C 1
ATOM 1297 O O . ARG A 1 160 ? -19.017 16.263 30.454 1.00 77.00 160 ARG A O 1
ATOM 1304 N N . ASN A 1 161 ? -20.157 17.080 32.205 1.00 79.75 161 ASN A N 1
ATOM 1305 C CA . ASN A 1 161 ? -18.982 17.290 33.060 1.00 79.75 161 ASN A CA 1
ATOM 1306 C C . ASN A 1 161 ? -18.164 16.003 33.281 1.00 79.75 161 ASN A C 1
ATOM 1308 O O . ASN A 1 161 ? -16.946 16.058 33.425 1.00 79.75 161 ASN A O 1
ATOM 1312 N N . ASN A 1 162 ? -18.818 14.836 33.264 1.00 77.50 162 ASN A N 1
ATOM 1313 C CA . ASN A 1 162 ? -18.171 13.542 33.494 1.00 77.50 162 ASN A CA 1
ATOM 1314 C C . ASN A 1 162 ? -17.626 12.895 32.212 1.00 77.50 162 ASN A C 1
ATOM 1316 O O . ASN A 1 162 ? -16.832 11.961 32.296 1.00 77.50 162 ASN A O 1
ATOM 1320 N N . THR A 1 163 ? -18.065 13.343 31.033 1.00 77.50 163 THR A N 1
ATOM 1321 C CA . THR A 1 163 ? -17.754 12.689 29.750 1.00 77.50 163 THR A CA 1
ATOM 1322 C C . THR A 1 163 ? -16.912 13.537 28.810 1.00 77.50 163 THR A C 1
ATOM 1324 O O . THR A 1 163 ? -16.250 12.976 27.938 1.00 77.50 163 THR A O 1
ATOM 1327 N N . GLU A 1 164 ? -16.888 14.862 28.989 1.00 79.81 164 GLU A N 1
ATOM 1328 C CA . GLU A 1 164 ? -16.241 15.804 28.066 1.00 79.81 164 GLU A CA 1
ATOM 1329 C C . GLU A 1 164 ? -14.747 15.504 27.872 1.00 79.81 164 GLU A C 1
ATOM 1331 O O . GLU A 1 164 ? -14.267 15.493 26.739 1.00 79.81 164 GLU A O 1
ATOM 1336 N N . TYR A 1 165 ? -14.035 15.124 28.939 1.00 83.50 165 TYR A N 1
ATOM 1337 C CA . TYR A 1 165 ? -12.610 14.779 28.859 1.00 83.50 165 TYR A CA 1
ATOM 1338 C C . TYR A 1 165 ? -12.319 13.460 28.113 1.00 83.50 165 TYR A C 1
ATOM 1340 O O . TYR A 1 165 ? -11.202 13.286 27.627 1.00 83.50 165 TYR A O 1
ATOM 1348 N N . LYS A 1 166 ? -13.314 12.566 27.960 1.00 83.06 166 LYS A N 1
ATOM 1349 C CA . LYS A 1 166 ? -13.196 11.249 27.292 1.00 83.06 166 LYS A CA 1
ATOM 1350 C C . LYS A 1 166 ? -13.750 11.211 25.867 1.00 83.06 166 LYS A C 1
ATOM 1352 O O . LYS A 1 166 ? -13.649 10.178 25.203 1.00 83.06 166 LYS A O 1
ATOM 1357 N N . LEU A 1 167 ? -14.337 12.297 25.359 1.00 85.62 167 LEU A N 1
ATOM 1358 C CA . LEU A 1 167 ? -15.001 12.297 24.045 1.00 85.62 167 LEU A CA 1
ATOM 1359 C C . LEU A 1 167 ? -14.067 11.868 22.904 1.00 85.62 167 LEU A C 1
ATOM 1361 O O . LEU A 1 167 ? -14.452 11.075 22.035 1.00 85.62 167 LEU A O 1
ATOM 1365 N N . GLU A 1 168 ? -12.826 12.358 22.915 1.00 83.44 168 GLU A N 1
ATOM 1366 C CA . GLU A 1 168 ? -11.816 11.977 21.925 1.00 83.44 168 GLU A CA 1
ATOM 1367 C C . GLU A 1 168 ? -11.484 10.487 22.019 1.00 83.44 168 GLU A C 1
ATOM 1369 O O . GLU A 1 168 ? -11.503 9.786 20.999 1.00 83.44 168 GLU A O 1
ATOM 1374 N N . THR A 1 169 ? -11.297 9.990 23.243 1.00 86.19 169 THR A N 1
ATOM 1375 C CA . THR A 1 169 ? -11.048 8.583 23.563 1.00 86.19 169 THR A CA 1
ATOM 1376 C C . THR A 1 169 ? -12.171 7.682 23.062 1.00 86.19 169 THR A C 1
ATOM 1378 O O . THR A 1 169 ? -11.907 6.722 22.336 1.00 86.19 169 THR A O 1
ATOM 1381 N N . PHE A 1 170 ? -13.434 8.017 23.336 1.00 87.69 170 PHE A N 1
ATOM 1382 C CA . PHE A 1 170 ? -14.589 7.254 22.852 1.00 87.69 170 PHE A CA 1
ATOM 1383 C C . PHE A 1 170 ? -14.613 7.163 21.327 1.00 87.69 170 PHE A C 1
ATOM 1385 O O . PHE A 1 170 ? -14.831 6.089 20.756 1.00 87.69 170 PHE A O 1
ATOM 1392 N N . SER A 1 171 ? -14.332 8.279 20.649 1.00 83.44 171 SER A N 1
ATOM 1393 C CA . SER A 1 171 ? -14.286 8.311 19.190 1.00 83.44 171 SER A CA 1
ATOM 1394 C C . SER A 1 171 ? -13.163 7.430 18.628 1.00 83.44 171 SER A C 1
ATOM 1396 O O . SER A 1 171 ? -13.364 6.751 17.619 1.00 83.44 171 SER A O 1
ATOM 1398 N N . ALA A 1 172 ? -11.985 7.426 19.258 1.00 83.44 172 ALA A N 1
ATOM 1399 C CA . ALA A 1 172 ? -10.821 6.662 18.823 1.00 83.44 172 ALA A CA 1
ATOM 1400 C C . ALA A 1 172 ? -11.018 5.158 19.063 1.00 83.44 172 ALA A C 1
ATOM 1402 O O . ALA A 1 172 ? -10.834 4.351 18.145 1.00 83.44 172 ALA A O 1
ATOM 1403 N N . VAL A 1 173 ? -11.485 4.789 20.259 1.00 85.94 173 VAL A N 1
ATOM 1404 C CA . VAL A 1 173 ? -11.796 3.405 20.639 1.00 85.94 173 VAL A CA 1
ATOM 1405 C C . VAL A 1 173 ? -12.868 2.828 19.716 1.00 85.94 173 VAL A C 1
ATOM 1407 O O . VAL A 1 173 ? -12.668 1.766 19.125 1.00 85.94 173 VAL A O 1
ATOM 1410 N N . TYR A 1 174 ? -13.970 3.552 19.491 1.00 85.69 174 TYR A N 1
ATOM 1411 C CA . TYR A 1 174 ? -15.027 3.092 18.589 1.00 85.69 174 TYR A CA 1
ATOM 1412 C C . TYR A 1 174 ? -14.527 2.892 17.151 1.00 85.69 174 TYR A C 1
ATOM 1414 O O . TYR A 1 174 ? -14.834 1.873 16.521 1.00 85.69 174 TYR A O 1
ATOM 1422 N N . ARG A 1 175 ? -13.732 3.837 16.629 1.00 79.69 175 ARG A N 1
ATOM 1423 C CA . ARG A 1 175 ? -13.150 3.754 15.280 1.00 79.69 175 ARG A CA 1
ATOM 1424 C C . ARG A 1 175 ? -12.267 2.524 15.111 1.00 79.69 175 ARG A C 1
ATOM 1426 O O . ARG A 1 175 ? -12.411 1.818 14.109 1.00 79.69 175 ARG A O 1
ATOM 1433 N N . ARG A 1 176 ? -11.412 2.239 16.099 1.00 78.81 176 ARG A N 1
ATOM 1434 C CA . ARG A 1 176 ? -10.523 1.071 16.094 1.00 78.81 176 ARG A CA 1
ATOM 1435 C C . ARG A 1 176 ? -11.303 -0.236 16.172 1.00 78.81 176 ARG A C 1
ATOM 1437 O O . ARG A 1 176 ? -11.084 -1.113 15.343 1.00 78.81 176 ARG A O 1
ATOM 1444 N N . LEU A 1 177 ? -12.240 -0.345 17.115 1.00 80.56 177 LEU A N 1
ATOM 1445 C CA . LEU A 1 177 ? -13.016 -1.570 17.337 1.00 80.56 177 LEU A CA 1
ATOM 1446 C C . LEU A 1 177 ? -13.929 -1.918 16.158 1.00 80.56 177 LEU A C 1
ATOM 1448 O O . LEU A 1 177 ? -14.101 -3.087 15.828 1.00 80.56 177 LEU A O 1
ATOM 1452 N N . CYS A 1 178 ? -14.509 -0.911 15.504 1.00 71.38 178 CYS A N 1
ATOM 1453 C CA . CYS A 1 178 ? -15.416 -1.118 14.377 1.00 71.38 178 CYS A CA 1
ATOM 1454 C C . CYS A 1 178 ? -14.708 -1.196 13.016 1.00 71.38 178 CYS A C 1
ATOM 1456 O O . CYS A 1 178 ? -15.390 -1.353 12.001 1.00 71.38 178 CYS A O 1
ATOM 1458 N N . GLY A 1 179 ? -13.385 -1.005 12.957 1.00 62.44 179 GLY A N 1
ATOM 1459 C CA . GLY A 1 179 ? -12.609 -0.995 11.710 1.00 62.44 179 GLY A CA 1
ATOM 1460 C C . GLY A 1 179 ? -13.052 0.060 10.683 1.00 62.44 179 GLY A C 1
ATOM 1461 O O . GLY A 1 179 ? -12.640 -0.003 9.524 1.00 62.44 179 GLY A O 1
ATOM 1462 N N . LYS A 1 180 ? -13.906 1.020 11.077 1.00 52.25 180 LYS A N 1
ATOM 1463 C CA . LYS A 1 180 ? -14.526 1.999 10.164 1.00 52.25 180 LYS A CA 1
ATOM 1464 C C . LYS A 1 180 ? -13.533 3.035 9.641 1.00 52.25 180 LYS A C 1
ATOM 1466 O O . LYS A 1 180 ? -13.765 3.564 8.564 1.00 52.25 180 LYS A O 1
ATOM 1471 N N . ASP A 1 181 ? -12.400 3.195 10.322 1.00 42.44 181 ASP A N 1
ATOM 1472 C CA . ASP A 1 181 ? -11.265 3.996 9.868 1.00 42.44 181 ASP A CA 1
ATOM 1473 C C . ASP A 1 181 ? -9.967 3.182 9.834 1.00 42.44 181 ASP A C 1
ATOM 1475 O O . ASP A 1 181 ? -8.924 3.624 10.300 1.00 42.44 181 ASP A O 1
ATOM 1479 N N . MET A 1 182 ? -9.970 2.001 9.208 1.00 42.03 182 MET A N 1
ATOM 1480 C CA . MET A 1 182 ? -8.721 1.523 8.600 1.00 42.03 182 MET A CA 1
ATOM 1481 C C . MET A 1 182 ? -8.477 2.283 7.289 1.00 42.03 182 MET A C 1
ATOM 1483 O O . MET A 1 182 ? -8.426 1.690 6.218 1.00 42.03 182 MET A O 1
ATOM 1487 N N . TYR A 1 183 ? -8.307 3.606 7.334 1.00 48.88 183 TYR A N 1
ATOM 1488 C CA . TYR A 1 183 ? -7.347 4.245 6.428 1.00 48.88 183 TYR A CA 1
ATOM 1489 C C . TYR A 1 183 ? -5.968 3.889 6.979 1.00 48.88 183 TYR A C 1
ATOM 1491 O O . TYR A 1 183 ? -5.320 4.657 7.670 1.00 48.88 183 TYR A O 1
ATOM 1499 N N . THR A 1 184 ? -5.612 2.624 6.803 1.00 60.34 184 THR A N 1
ATOM 1500 C CA . THR A 1 184 ? -4.288 2.120 7.141 1.00 60.34 184 THR A CA 1
ATOM 1501 C C . THR A 1 184 ? -3.518 2.051 5.843 1.00 60.34 184 THR A C 1
ATOM 1503 O O . THR A 1 184 ? -4.114 1.777 4.796 1.00 60.34 184 THR A O 1
ATOM 1506 N N . ALA A 1 185 ? -2.205 2.239 5.924 1.00 61.91 185 ALA A N 1
ATOM 1507 C CA . ALA A 1 185 ? -1.257 1.900 4.869 1.00 61.91 185 ALA A CA 1
ATOM 1508 C C . ALA A 1 185 ? -1.642 0.618 4.111 1.00 61.91 185 ALA A C 1
ATOM 1510 O O . ALA A 1 185 ? -1.607 0.580 2.888 1.00 61.91 185 ALA A O 1
ATOM 1511 N N . ARG A 1 186 ? -2.174 -0.385 4.822 1.00 70.56 186 ARG A N 1
ATOM 1512 C CA . ARG A 1 186 ? -2.674 -1.647 4.259 1.00 70.56 186 ARG A CA 1
ATOM 1513 C C . ARG A 1 186 ? -3.730 -1.533 3.157 1.00 70.56 186 ARG A C 1
ATOM 1515 O O . ARG A 1 186 ? -3.878 -2.478 2.400 1.00 70.56 186 ARG A O 1
ATOM 1522 N N . LYS A 1 187 ? -4.462 -0.422 3.010 1.00 76.88 187 LYS A N 1
ATOM 1523 C CA . LYS A 1 187 ? -5.349 -0.217 1.845 1.00 76.88 187 LYS A CA 1
ATOM 1524 C C . LYS A 1 187 ? -4.580 0.088 0.560 1.00 76.88 187 LYS A C 1
ATOM 1526 O O . LYS A 1 187 ? -5.084 -0.212 -0.522 1.00 76.88 187 LYS A O 1
ATOM 1531 N N . LYS A 1 188 ? -3.384 0.675 0.676 1.00 84.69 188 LYS A N 1
ATOM 1532 C CA . LYS A 1 188 ? -2.501 0.979 -0.456 1.00 84.69 188 LYS A CA 1
ATOM 1533 C C . LYS A 1 188 ? -1.818 -0.254 -1.013 1.00 84.69 188 LYS A C 1
ATOM 1535 O O . LYS A 1 188 ? -1.310 -0.172 -2.122 1.00 84.69 188 LYS A O 1
ATOM 1540 N N . ILE A 1 189 ? -1.842 -1.382 -0.310 1.00 86.44 189 ILE A N 1
ATOM 1541 C CA . ILE A 1 189 ? -1.305 -2.647 -0.799 1.00 86.44 189 ILE A CA 1
ATOM 1542 C C . ILE A 1 189 ? -2.410 -3.691 -0.952 1.00 86.44 189 ILE A C 1
ATOM 1544 O O . ILE A 1 189 ? -3.168 -3.970 -0.029 1.00 86.44 189 ILE A O 1
ATOM 1548 N N . GLN A 1 190 ? -2.504 -4.283 -2.140 1.00 85.69 190 GLN A N 1
ATOM 1549 C CA . GLN A 1 190 ? -3.425 -5.379 -2.423 1.00 85.69 190 GLN A CA 1
ATOM 1550 C C . GLN A 1 190 ? -2.659 -6.523 -3.073 1.00 85.69 190 GLN A C 1
ATOM 1552 O O . GLN A 1 190 ? -2.352 -6.487 -4.263 1.00 85.69 190 GLN A O 1
ATOM 1557 N N . LYS A 1 191 ? -2.372 -7.569 -2.296 1.00 79.44 191 LYS A N 1
ATOM 1558 C CA . LYS A 1 191 ? -1.755 -8.778 -2.842 1.00 79.44 191 LYS A CA 1
ATOM 1559 C C . LYS A 1 191 ? -2.758 -9.631 -3.600 1.00 79.44 191 LYS A C 1
ATOM 1561 O O . LYS A 1 191 ? -3.894 -9.844 -3.168 1.00 79.44 191 LYS A O 1
ATOM 1566 N N . GLU A 1 192 ? -2.297 -10.215 -4.700 1.00 69.50 192 GLU A N 1
ATOM 1567 C CA . GLU A 1 192 ? -3.025 -11.302 -5.341 1.00 69.50 192 GLU A CA 1
ATOM 1568 C C . GLU A 1 192 ? -3.078 -12.514 -4.389 1.00 69.50 192 GLU A C 1
ATOM 1570 O O . GLU A 1 192 ? -2.083 -12.874 -3.762 1.00 69.50 192 GLU A O 1
ATOM 1575 N N . LYS A 1 193 ? -4.250 -13.156 -4.290 1.00 66.94 193 LYS A N 1
ATOM 1576 C CA . LYS A 1 193 ? -4.512 -14.374 -3.489 1.00 66.94 193 LYS A CA 1
ATOM 1577 C C . LYS A 1 193 ? -4.509 -14.224 -1.957 1.00 66.94 193 LYS A C 1
ATOM 1579 O O . LYS A 1 193 ? -4.508 -15.238 -1.270 1.00 66.94 193 LYS A O 1
ATOM 1584 N N . GLY A 1 194 ? -4.586 -13.005 -1.416 1.00 63.28 194 GLY A N 1
ATOM 1585 C CA . GLY A 1 194 ? -4.789 -12.799 0.028 1.00 63.28 194 GLY A CA 1
ATOM 1586 C C . GLY A 1 194 ? -3.586 -13.166 0.904 1.00 63.28 194 GLY A C 1
ATOM 1587 O O . GLY A 1 194 ? -3.761 -13.437 2.087 1.00 63.28 194 GLY A O 1
ATOM 1588 N N . LEU A 1 195 ? -2.387 -13.187 0.319 1.00 76.50 195 LEU A N 1
ATOM 1589 C CA . LEU A 1 195 ? -1.123 -13.294 1.048 1.00 76.50 195 LEU A CA 1
ATOM 1590 C C . LEU A 1 195 ? -0.911 -12.058 1.932 1.00 76.50 195 LEU A C 1
ATOM 1592 O O . LEU A 1 195 ? -1.295 -10.950 1.548 1.00 76.50 195 LEU A O 1
ATOM 1596 N N . GLU A 1 196 ? -0.272 -12.241 3.086 1.00 76.44 196 GLU A N 1
ATOM 1597 C CA . GLU A 1 196 ? 0.063 -11.128 3.974 1.00 76.44 196 GLU A CA 1
ATOM 1598 C C . GLU A 1 196 ? 1.202 -10.269 3.385 1.00 76.44 196 GLU A C 1
ATOM 1600 O O . GLU A 1 196 ? 2.107 -10.798 2.718 1.00 76.44 196 GLU A O 1
ATOM 1605 N N . PRO A 1 197 ? 1.150 -8.934 3.550 1.00 80.94 197 PRO A N 1
ATOM 1606 C CA . PRO A 1 197 ? 2.250 -8.050 3.186 1.00 80.94 197 PRO A CA 1
ATOM 1607 C C . PRO A 1 197 ? 3.548 -8.383 3.937 1.00 80.94 197 PRO A C 1
ATOM 1609 O O . PRO A 1 197 ? 3.516 -8.783 5.096 1.00 80.94 197 PRO A O 1
ATOM 1612 N N . SER A 1 198 ? 4.686 -8.217 3.267 1.00 85.56 198 SER A N 1
ATOM 1613 C CA . SER A 1 198 ? 6.023 -8.239 3.877 1.00 85.56 198 SER A CA 1
ATOM 1614 C C . SER A 1 198 ? 6.270 -6.934 4.636 1.00 85.56 198 SER A C 1
ATOM 1616 O O . SER A 1 198 ? 5.722 -5.899 4.263 1.00 85.56 198 SER A O 1
ATOM 1618 N N . GLU A 1 199 ? 7.154 -6.946 5.634 1.00 85.12 199 GLU A N 1
ATOM 1619 C CA . GLU A 1 199 ? 7.570 -5.748 6.381 1.00 85.12 199 GLU A CA 1
ATOM 1620 C C . GLU A 1 199 ? 8.028 -4.615 5.451 1.00 85.12 199 GLU A C 1
ATOM 1622 O O . GLU A 1 199 ? 7.638 -3.456 5.612 1.00 85.12 199 GLU A O 1
ATOM 1627 N N . PHE A 1 200 ? 8.801 -4.955 4.414 1.00 87.56 200 PHE A N 1
ATOM 1628 C CA . PHE A 1 200 ? 9.249 -3.975 3.428 1.00 87.56 200 PHE A CA 1
ATOM 1629 C C . PHE A 1 200 ? 8.077 -3.386 2.634 1.00 87.56 200 PHE A C 1
ATOM 1631 O O . PHE A 1 200 ? 8.022 -2.183 2.389 1.00 87.56 200 PHE A O 1
ATOM 1638 N N . GLU A 1 201 ? 7.108 -4.208 2.254 1.00 89.25 201 GLU A N 1
ATOM 1639 C CA . GLU A 1 201 ? 5.946 -3.739 1.509 1.00 89.25 201 GLU A CA 1
ATOM 1640 C C . GLU A 1 201 ? 5.009 -2.893 2.380 1.00 89.25 201 GLU A C 1
ATOM 1642 O O . GLU A 1 201 ? 4.464 -1.905 1.890 1.00 89.25 201 GLU A O 1
ATOM 1647 N N . ASP A 1 202 ? 4.862 -3.236 3.664 1.00 87.31 202 ASP A N 1
ATOM 1648 C CA . ASP A 1 202 ? 4.139 -2.427 4.647 1.00 87.31 202 ASP A CA 1
ATOM 1649 C C . ASP A 1 202 ? 4.828 -1.059 4.819 1.00 87.31 202 ASP A C 1
ATOM 1651 O O . ASP A 1 202 ? 4.141 -0.036 4.858 1.00 87.31 202 ASP A O 1
ATOM 1655 N N . SER A 1 203 ? 6.168 -1.000 4.794 1.00 89.25 203 SER A N 1
ATOM 1656 C CA . SER A 1 203 ? 6.913 0.272 4.809 1.00 89.25 203 SER A CA 1
ATOM 1657 C C . SER A 1 203 ? 6.636 1.137 3.571 1.00 89.25 203 SER A C 1
ATOM 1659 O O . SER A 1 203 ? 6.419 2.345 3.683 1.00 89.25 203 SER A O 1
ATOM 1661 N N . VAL A 1 204 ? 6.560 0.526 2.383 1.00 91.31 204 VAL A N 1
ATOM 1662 C CA . VAL A 1 204 ? 6.231 1.230 1.136 1.00 91.31 204 VAL A CA 1
ATOM 1663 C C . VAL A 1 204 ? 4.777 1.695 1.162 1.00 91.31 204 VAL A C 1
ATOM 1665 O O . VAL A 1 204 ? 4.489 2.845 0.835 1.00 91.31 204 VAL A O 1
ATOM 1668 N N . ALA A 1 205 ? 3.856 0.842 1.607 1.00 90.19 205 ALA A N 1
ATOM 1669 C CA . ALA A 1 205 ? 2.445 1.175 1.743 1.00 90.19 205 ALA A CA 1
ATOM 1670 C C . ALA A 1 205 ? 2.219 2.332 2.734 1.00 90.19 205 ALA A C 1
ATOM 1672 O O . ALA A 1 205 ? 1.378 3.201 2.485 1.00 90.19 205 ALA A O 1
ATOM 1673 N N . GLN A 1 206 ? 3.001 2.382 3.817 1.00 87.94 206 GLN A N 1
ATOM 1674 C CA . GLN A 1 206 ? 3.013 3.497 4.762 1.00 87.94 206 GLN A CA 1
ATOM 1675 C C . GLN A 1 206 ? 3.527 4.772 4.095 1.00 87.94 206 GLN A C 1
ATOM 1677 O O . GLN A 1 206 ? 2.864 5.804 4.170 1.00 87.94 206 GLN A O 1
ATOM 1682 N N . ALA A 1 207 ? 4.623 4.685 3.336 1.00 90.38 207 ALA A N 1
ATOM 1683 C CA . ALA A 1 207 ? 5.140 5.813 2.571 1.00 90.38 207 ALA A CA 1
ATOM 1684 C C . ALA A 1 207 ? 4.073 6.421 1.642 1.00 90.38 207 ALA A C 1
ATOM 1686 O O . ALA A 1 207 ? 3.888 7.639 1.664 1.00 90.38 207 ALA A O 1
ATOM 1687 N N . PHE A 1 208 ? 3.334 5.597 0.889 1.00 89.75 208 PHE A N 1
ATOM 1688 C CA . PHE A 1 208 ? 2.216 6.048 0.047 1.00 89.75 208 PHE A CA 1
ATOM 1689 C C . PHE A 1 208 ? 1.098 6.720 0.849 1.00 89.75 208 PHE A C 1
ATOM 1691 O O . PHE A 1 208 ? 0.513 7.700 0.388 1.00 89.75 208 PHE A O 1
ATOM 1698 N N . PHE A 1 209 ? 0.800 6.206 2.041 1.00 88.56 209 PHE A N 1
ATOM 1699 C CA . PHE A 1 209 ? -0.226 6.767 2.908 1.00 88.56 209 PHE A CA 1
ATOM 1700 C C . PHE A 1 209 ? 0.165 8.140 3.465 1.00 88.56 209 PHE A C 1
ATOM 1702 O O . PHE A 1 209 ? -0.649 9.062 3.417 1.00 88.56 209 PHE A O 1
ATOM 1709 N N . ASP A 1 210 ? 1.402 8.334 3.936 1.00 87.25 210 ASP A N 1
ATOM 1710 C CA . ASP A 1 210 ? 1.784 9.673 4.402 1.00 87.25 210 ASP A CA 1
ATOM 1711 C C . ASP A 1 210 ? 1.974 10.654 3.240 1.00 87.25 210 ASP A C 1
ATOM 1713 O O . ASP A 1 210 ? 1.786 11.846 3.442 1.00 87.25 210 ASP A O 1
ATOM 1717 N N . LEU A 1 211 ? 2.282 10.192 2.019 1.00 87.38 211 LEU A N 1
ATOM 1718 C CA . LEU A 1 211 ? 2.286 11.070 0.838 1.00 87.38 211 LEU A CA 1
ATOM 1719 C C . LEU A 1 211 ? 0.876 11.545 0.465 1.00 87.38 211 LEU A C 1
ATOM 1721 O O . LEU A 1 211 ? 0.699 12.710 0.119 1.00 87.38 211 LEU A O 1
ATOM 1725 N N . GLU A 1 212 ? -0.133 10.680 0.588 1.00 85.12 212 GLU A N 1
ATOM 1726 C CA . GLU A 1 212 ? -1.539 11.061 0.401 1.00 85.12 212 GLU A CA 1
ATOM 1727 C C . GLU A 1 212 ? -1.995 12.111 1.429 1.00 85.12 212 GLU A C 1
ATOM 1729 O O . GLU A 1 212 ? -2.782 13.000 1.104 1.00 85.12 212 GLU A O 1
ATOM 1734 N N . ASN A 1 213 ? -1.510 12.028 2.671 1.00 83.69 213 ASN A N 1
ATOM 1735 C CA . ASN A 1 213 ? -1.906 12.955 3.733 1.00 83.69 213 ASN A CA 1
ATOM 1736 C C . ASN A 1 213 ? -1.052 14.227 3.794 1.00 83.69 213 ASN A C 1
ATOM 1738 O O . ASN A 1 213 ? -1.562 15.270 4.198 1.00 83.69 213 ASN A O 1
ATOM 1742 N N . GLY A 1 214 ? 0.221 14.139 3.412 1.00 77.69 214 GLY A N 1
ATOM 1743 C CA . GLY A 1 214 ? 1.187 15.229 3.506 1.00 77.69 214 GLY A CA 1
ATOM 1744 C C . GLY A 1 214 ? 1.137 16.212 2.339 1.00 77.69 214 GLY A C 1
ATOM 1745 O O . GLY A 1 214 ? 1.507 17.367 2.523 1.00 77.69 214 GLY A O 1
ATOM 1746 N N . ASN A 1 215 ? 0.664 15.795 1.156 1.00 77.69 215 ASN A N 1
ATOM 1747 C CA . ASN A 1 215 ? 0.676 16.641 -0.038 1.00 77.69 215 ASN A CA 1
ATOM 1748 C C . ASN A 1 215 ? -0.724 16.783 -0.662 1.00 77.69 215 ASN A C 1
ATOM 1750 O O . ASN A 1 215 ? -1.301 15.814 -1.160 1.00 77.69 215 ASN A O 1
ATOM 1754 N N . GLN A 1 216 ? -1.276 18.003 -0.646 1.00 76.31 216 GLN A N 1
ATOM 1755 C CA . GLN A 1 216 ? -2.647 18.274 -1.101 1.00 76.31 216 GLN A CA 1
ATOM 1756 C C . GLN A 1 216 ? -2.838 18.022 -2.605 1.00 76.31 216 GLN A C 1
ATOM 1758 O O . GLN A 1 216 ? -3.915 17.588 -3.009 1.00 76.31 216 GLN A O 1
ATOM 1763 N N . GLU A 1 217 ? -1.797 18.213 -3.421 1.00 78.81 217 GLU A N 1
ATOM 1764 C CA . GLU A 1 217 ? -1.867 18.015 -4.875 1.00 78.81 217 GLU A CA 1
ATOM 1765 C C . GLU A 1 217 ? -1.938 16.538 -5.279 1.00 78.81 217 GLU A C 1
ATOM 1767 O O . GLU A 1 217 ? -2.649 16.174 -6.213 1.00 78.81 217 GLU A O 1
ATOM 1772 N N . LEU A 1 218 ? -1.204 15.673 -4.573 1.00 81.12 218 LEU A N 1
ATOM 1773 C CA . LEU A 1 218 ? -1.143 14.238 -4.868 1.00 81.12 218 LEU A CA 1
ATOM 1774 C C . LEU A 1 218 ? -2.285 13.459 -4.215 1.00 81.12 218 LEU A C 1
ATOM 1776 O O . LEU A 1 218 ? -2.552 12.324 -4.603 1.00 81.12 218 LEU A O 1
ATOM 1780 N N . LYS A 1 219 ? -2.972 14.054 -3.238 1.00 82.75 219 LYS A N 1
ATOM 1781 C CA . LYS A 1 219 ? -4.004 13.392 -2.440 1.00 82.75 219 LYS A CA 1
ATOM 1782 C C . LYS A 1 219 ? -5.149 12.830 -3.279 1.00 82.75 219 LYS A C 1
ATOM 1784 O O . LYS A 1 219 ? -5.521 11.672 -3.104 1.00 82.75 219 LYS A O 1
ATOM 1789 N N . SER A 1 220 ? -5.709 13.633 -4.184 1.00 85.56 220 SER A N 1
ATOM 1790 C CA . SER A 1 220 ? -6.842 13.216 -5.021 1.00 85.56 220 SER A CA 1
ATOM 1791 C C . SER A 1 220 ? -6.455 12.092 -5.984 1.00 85.56 220 SER A C 1
ATOM 1793 O O . SER A 1 220 ? -7.214 11.142 -6.154 1.00 85.56 220 SER A O 1
ATOM 1795 N N . GLU A 1 221 ? -5.253 12.167 -6.558 1.00 85.81 221 GLU A N 1
ATOM 1796 C CA . GLU A 1 221 ? -4.748 11.195 -7.529 1.00 85.81 221 GLU A CA 1
ATOM 1797 C C . GLU A 1 221 ? -4.276 9.898 -6.858 1.00 85.81 221 GLU A C 1
ATOM 1799 O O . GLU A 1 221 ? -4.478 8.823 -7.414 1.00 85.81 221 GLU A O 1
ATOM 1804 N N . LEU A 1 222 ? -3.688 9.969 -5.657 1.00 85.88 222 LEU A N 1
ATOM 1805 C CA . LEU A 1 222 ? -3.199 8.803 -4.919 1.00 85.88 222 LEU A CA 1
ATOM 1806 C C . LEU A 1 222 ? -4.306 8.028 -4.211 1.00 85.88 222 LEU A C 1
ATOM 1808 O O . LEU A 1 222 ? -4.107 6.836 -3.985 1.00 85.88 222 LEU A O 1
ATOM 1812 N N . LYS A 1 223 ? -5.439 8.649 -3.852 1.00 83.81 223 LYS A N 1
ATOM 1813 C CA . LYS A 1 223 ? -6.522 8.044 -3.048 1.00 83.81 223 LYS A CA 1
ATOM 1814 C C . LYS A 1 223 ? -6.927 6.651 -3.535 1.00 83.81 223 LYS A C 1
ATOM 1816 O O . LYS A 1 223 ? -6.892 5.699 -2.752 1.00 83.81 223 LYS A O 1
ATOM 1821 N N . ASP A 1 224 ? -7.199 6.529 -4.832 1.00 85.12 224 ASP A N 1
ATOM 1822 C CA . ASP A 1 224 ? -7.683 5.293 -5.462 1.00 85.12 224 ASP A CA 1
ATOM 1823 C C . ASP A 1 224 ? -6.556 4.378 -5.974 1.00 85.12 224 ASP A C 1
ATOM 1825 O O . ASP A 1 224 ? -6.810 3.285 -6.491 1.00 85.12 224 ASP A O 1
ATOM 1829 N N . LEU A 1 225 ? -5.298 4.803 -5.831 1.00 90.75 225 LEU A N 1
ATOM 1830 C CA . LEU A 1 225 ? -4.142 4.029 -6.260 1.00 90.75 225 LEU A CA 1
ATOM 1831 C C . LEU A 1 225 ? -3.683 3.053 -5.180 1.00 90.75 225 LEU A C 1
ATOM 1833 O O . LEU A 1 225 ? -3.628 3.368 -3.991 1.00 90.75 225 LEU A O 1
ATOM 1837 N N . TYR A 1 226 ? -3.317 1.855 -5.631 1.00 91.88 226 TYR A N 1
ATOM 1838 C CA . TYR A 1 226 ? -2.738 0.803 -4.808 1.00 91.88 226 TYR A CA 1
ATOM 1839 C C . TYR A 1 226 ? -1.651 0.049 -5.577 1.00 91.88 226 TYR A C 1
ATOM 1841 O O . TYR A 1 226 ? -1.591 0.078 -6.812 1.00 91.88 226 TYR A O 1
ATOM 1849 N N . ILE A 1 227 ? -0.796 -0.632 -4.825 1.00 93.06 227 ILE A N 1
ATOM 1850 C CA . ILE A 1 227 ? 0.321 -1.437 -5.307 1.00 93.06 227 ILE A CA 1
ATOM 1851 C C . ILE A 1 227 ? 0.043 -2.921 -5.056 1.00 93.06 227 ILE A C 1
ATOM 1853 O O . ILE A 1 227 ? -0.656 -3.288 -4.111 1.00 93.06 227 ILE A O 1
ATOM 1857 N N . ASN A 1 228 ? 0.595 -3.779 -5.908 1.00 91.25 228 ASN A N 1
ATOM 1858 C CA . ASN A 1 228 ? 0.483 -5.231 -5.782 1.00 91.25 228 ASN A CA 1
ATOM 1859 C C . ASN A 1 228 ? 1.592 -5.817 -4.907 1.00 91.25 228 ASN A C 1
ATOM 1861 O O . ASN A 1 228 ? 1.358 -6.746 -4.141 1.00 91.25 228 ASN A O 1
ATOM 1865 N N . ASN A 1 229 ? 2.810 -5.314 -5.090 1.00 91.62 229 ASN A N 1
ATOM 1866 C CA . ASN A 1 229 ? 4.022 -5.809 -4.449 1.00 91.62 229 ASN A CA 1
ATOM 1867 C C . ASN A 1 229 ? 5.087 -4.696 -4.483 1.00 91.62 229 ASN A C 1
ATOM 1869 O O . ASN A 1 229 ? 5.048 -3.832 -5.361 1.00 91.62 229 ASN A O 1
ATOM 1873 N N . ALA A 1 230 ? 6.037 -4.719 -3.558 1.00 92.94 230 ALA A N 1
ATOM 1874 C CA . ALA A 1 230 ? 7.246 -3.914 -3.602 1.00 92.94 230 ALA A CA 1
ATOM 1875 C C . ALA A 1 230 ? 8.457 -4.797 -3.280 1.00 92.94 230 ALA A C 1
ATOM 1877 O O . ALA A 1 230 ? 8.466 -5.519 -2.287 1.00 92.94 230 ALA A O 1
ATOM 1878 N N . VAL A 1 231 ? 9.483 -4.734 -4.124 1.00 92.31 231 VAL A N 1
ATOM 1879 C CA . VAL A 1 231 ? 10.688 -5.558 -4.005 1.00 92.31 231 VAL A CA 1
ATOM 1880 C C . VAL A 1 231 ? 11.900 -4.652 -3.878 1.00 92.31 231 VAL A C 1
ATOM 1882 O O . VAL A 1 231 ? 12.107 -3.767 -4.705 1.00 92.31 231 VAL A O 1
ATOM 1885 N N . GLN A 1 232 ? 12.712 -4.889 -2.852 1.00 92.38 232 GLN A N 1
ATOM 1886 C CA . GLN A 1 232 ? 14.022 -4.266 -2.733 1.00 92.38 232 GLN A CA 1
ATOM 1887 C C . GLN A 1 232 ? 15.067 -5.124 -3.452 1.00 92.38 232 GLN A C 1
ATOM 1889 O O . GLN A 1 232 ? 15.053 -6.348 -3.331 1.00 92.38 232 GLN A O 1
ATOM 1894 N N . MET A 1 233 ? 15.961 -4.490 -4.205 1.00 90.06 233 MET A N 1
ATOM 1895 C CA . MET A 1 233 ? 17.037 -5.167 -4.930 1.00 90.06 233 MET A CA 1
ATOM 1896 C C . MET A 1 233 ? 18.352 -4.429 -4.734 1.00 90.06 233 MET A C 1
ATOM 1898 O O . MET A 1 233 ? 18.363 -3.204 -4.639 1.00 90.06 233 MET A O 1
ATOM 1902 N N . ASP A 1 234 ? 19.449 -5.170 -4.711 1.00 89.69 234 ASP A N 1
ATOM 1903 C CA . ASP A 1 234 ? 20.787 -4.593 -4.658 1.00 89.69 234 ASP A CA 1
ATOM 1904 C C . ASP A 1 234 ? 21.298 -4.328 -6.081 1.00 89.69 234 ASP A C 1
ATOM 1906 O O . ASP A 1 234 ? 21.049 -5.104 -7.011 1.00 89.69 234 ASP A O 1
ATOM 1910 N N . ILE A 1 235 ? 21.978 -3.198 -6.252 1.00 87.94 235 ILE A N 1
ATOM 1911 C CA . ILE A 1 235 ? 22.535 -2.712 -7.516 1.00 87.94 235 ILE A CA 1
ATOM 1912 C C . ILE A 1 235 ? 24.061 -2.709 -7.381 1.00 87.94 235 ILE A C 1
ATOM 1914 O O . ILE A 1 235 ? 24.605 -2.700 -6.273 1.00 87.94 235 ILE A O 1
ATOM 1918 N N . ALA A 1 236 ? 24.766 -2.704 -8.511 1.00 79.38 236 ALA A N 1
ATOM 1919 C CA . ALA A 1 236 ? 26.192 -2.403 -8.520 1.00 79.38 236 ALA A CA 1
ATOM 1920 C C . ALA A 1 236 ? 26.473 -1.050 -7.827 1.00 79.38 236 ALA A C 1
ATOM 1922 O O . ALA A 1 236 ? 25.635 -0.150 -7.828 1.00 79.38 236 ALA A O 1
ATOM 1923 N N . GLY A 1 237 ? 27.637 -0.929 -7.182 1.00 77.44 237 GLY A N 1
ATOM 1924 C CA . GLY A 1 237 ? 28.034 0.309 -6.499 1.00 77.44 237 GLY A CA 1
ATOM 1925 C C . GLY A 1 237 ? 27.412 0.529 -5.113 1.00 77.44 237 GLY A C 1
ATOM 1926 O O . GLY A 1 237 ? 27.283 1.670 -4.685 1.00 77.44 237 GLY A O 1
ATOM 1927 N N . ASN A 1 238 ? 27.022 -0.538 -4.400 1.00 80.19 238 ASN A N 1
ATOM 1928 C CA . ASN A 1 238 ? 26.477 -0.485 -3.029 1.00 80.19 238 ASN A CA 1
ATOM 1929 C C . ASN A 1 238 ? 25.169 0.332 -2.884 1.00 80.19 238 ASN A C 1
ATOM 1931 O O . ASN A 1 238 ? 24.782 0.733 -1.786 1.00 80.19 238 ASN A O 1
ATOM 1935 N N . ARG A 1 239 ? 24.466 0.571 -3.999 1.00 87.00 239 ARG A N 1
ATOM 1936 C CA . ARG A 1 239 ? 23.147 1.216 -4.045 1.00 87.00 239 ARG A CA 1
ATOM 1937 C C . ARG A 1 239 ? 22.045 0.162 -4.021 1.00 87.00 239 ARG A C 1
ATOM 1939 O O . ARG A 1 239 ? 22.246 -0.980 -4.432 1.00 87.00 239 ARG A O 1
ATOM 1946 N N . LYS A 1 240 ? 20.850 0.543 -3.565 1.00 92.00 240 LYS A N 1
ATOM 1947 C CA . LYS A 1 240 ? 19.670 -0.337 -3.572 1.00 92.00 240 LYS A CA 1
ATOM 1948 C C . LYS A 1 240 ? 18.554 0.281 -4.404 1.00 92.00 240 LYS A C 1
ATOM 1950 O O . LYS A 1 240 ? 18.390 1.491 -4.416 1.00 92.00 240 LYS A O 1
ATOM 1955 N N . ALA A 1 241 ? 17.764 -0.542 -5.076 1.00 93.38 241 ALA A N 1
ATOM 1956 C CA . ALA A 1 241 ? 16.567 -0.127 -5.798 1.00 93.38 241 ALA A CA 1
ATOM 1957 C C . ALA A 1 241 ? 15.313 -0.620 -5.089 1.00 93.38 241 ALA A C 1
ATOM 1959 O O . ALA A 1 241 ? 15.282 -1.719 -4.532 1.00 93.38 241 ALA A O 1
ATOM 1960 N N . VAL A 1 242 ? 14.254 0.176 -5.174 1.00 95.12 242 VAL A N 1
ATOM 1961 C CA . VAL A 1 242 ? 12.896 -0.192 -4.787 1.00 95.12 242 VAL A CA 1
ATOM 1962 C C . VAL A 1 242 ? 12.058 -0.322 -6.052 1.00 95.12 242 VAL A C 1
ATOM 1964 O O . VAL A 1 242 ? 11.765 0.663 -6.726 1.00 95.12 242 VAL A O 1
ATOM 1967 N N . VAL A 1 243 ? 11.649 -1.547 -6.370 1.00 94.94 243 VAL A N 1
ATOM 1968 C CA . VAL A 1 243 ? 10.756 -1.838 -7.493 1.00 94.94 243 VAL A CA 1
ATOM 1969 C C . VAL A 1 243 ? 9.334 -1.958 -6.981 1.00 94.94 243 VAL A C 1
ATOM 1971 O O . VAL A 1 243 ? 9.009 -2.876 -6.229 1.00 94.94 243 VAL A O 1
ATOM 1974 N N . ILE A 1 244 ? 8.469 -1.047 -7.411 1.00 95.44 244 ILE A N 1
ATOM 1975 C CA . ILE A 1 244 ? 7.060 -1.019 -7.029 1.00 95.44 244 ILE A CA 1
ATOM 1976 C C . ILE A 1 244 ? 6.235 -1.620 -8.159 1.00 95.44 244 ILE A C 1
ATOM 1978 O O . ILE A 1 244 ? 6.167 -1.092 -9.270 1.00 95.44 244 ILE A O 1
ATOM 1982 N N . HIS A 1 245 ? 5.569 -2.727 -7.861 1.00 94.69 245 HIS A N 1
ATOM 1983 C CA . HIS A 1 245 ? 4.691 -3.416 -8.784 1.00 94.69 245 HIS A CA 1
ATOM 1984 C C . HIS A 1 245 ? 3.269 -2.876 -8.694 1.00 94.69 245 HIS A C 1
ATOM 1986 O O . HIS A 1 245 ? 2.607 -2.981 -7.663 1.00 94.69 245 HIS A O 1
ATOM 1992 N N . VAL A 1 246 ? 2.768 -2.356 -9.808 1.00 94.31 246 VAL A N 1
ATOM 1993 C CA . VAL A 1 246 ? 1.450 -1.717 -9.899 1.00 94.31 246 VAL A CA 1
ATOM 1994 C C . VAL A 1 246 ? 0.489 -2.571 -10.737 1.00 94.31 246 VAL A C 1
ATOM 1996 O O . VAL A 1 246 ? 0.919 -3.220 -11.696 1.00 94.31 246 VAL A O 1
ATOM 1999 N N . PRO A 1 247 ? -0.822 -2.596 -10.444 1.00 94.25 247 PRO A N 1
ATOM 2000 C CA . PRO A 1 247 ? -1.810 -3.197 -11.338 1.00 94.25 247 PRO A CA 1
ATOM 2001 C C . PRO A 1 247 ? -1.781 -2.582 -12.743 1.00 94.25 247 PRO A C 1
ATOM 2003 O O . PRO A 1 247 ? -1.864 -1.365 -12.897 1.00 94.25 247 PRO A O 1
ATOM 2006 N N . TYR A 1 248 ? -1.798 -3.409 -13.795 1.00 91.56 248 TYR A N 1
ATOM 2007 C CA . TYR A 1 248 ? -1.844 -2.918 -15.184 1.00 91.56 248 TYR A CA 1
ATOM 2008 C C . TYR A 1 248 ? -2.984 -1.916 -15.450 1.00 91.56 248 TYR A C 1
ATOM 2010 O O . TYR A 1 248 ? -2.803 -0.958 -16.201 1.00 91.56 248 TYR A O 1
ATOM 2018 N N . ARG A 1 249 ? -4.138 -2.090 -14.788 1.00 92.19 249 ARG A N 1
ATOM 2019 C CA . ARG A 1 249 ? -5.297 -1.185 -14.902 1.00 92.19 249 ARG A CA 1
ATOM 2020 C C . ARG A 1 249 ? -4.979 0.251 -14.473 1.00 92.19 249 ARG A C 1
ATOM 2022 O O . ARG A 1 249 ? -5.512 1.184 -15.058 1.00 92.19 249 ARG A O 1
ATOM 2029 N N . LEU A 1 250 ? -4.101 0.419 -13.485 1.00 93.56 250 LEU A N 1
ATOM 2030 C CA . LEU A 1 250 ? -3.751 1.715 -12.904 1.00 93.56 250 LEU A CA 1
ATOM 2031 C C . LEU A 1 250 ? -2.503 2.342 -13.540 1.00 93.56 250 LEU A C 1
ATOM 2033 O O . LEU A 1 250 ? -2.138 3.462 -13.192 1.00 93.56 250 LEU A O 1
ATOM 2037 N N . ARG A 1 251 ? -1.863 1.672 -14.511 1.00 93.00 251 ARG A N 1
ATOM 2038 C CA . ARG A 1 251 ? -0.609 2.132 -15.134 1.00 93.00 251 ARG A CA 1
ATOM 2039 C C . ARG A 1 251 ? -0.687 3.572 -15.645 1.00 93.00 251 ARG A C 1
ATOM 2041 O O . ARG A 1 251 ? 0.247 4.334 -15.443 1.00 93.00 251 ARG A O 1
ATOM 2048 N N . LYS A 1 252 ? -1.789 3.953 -16.303 1.00 92.75 252 LYS A N 1
ATOM 2049 C CA . LYS A 1 252 ? -1.958 5.313 -16.850 1.00 92.75 252 LYS A CA 1
ATOM 2050 C C . LYS A 1 252 ? -1.993 6.379 -15.751 1.00 92.75 252 LYS A C 1
ATOM 2052 O O . LYS A 1 252 ? -1.362 7.418 -15.903 1.00 92.75 252 LYS A O 1
ATOM 2057 N N . ALA A 1 253 ? -2.678 6.098 -14.644 1.00 93.69 253 ALA A N 1
ATOM 2058 C CA . ALA A 1 253 ? -2.747 7.009 -13.507 1.00 93.69 253 ALA A CA 1
ATOM 2059 C C . ALA A 1 253 ? -1.375 7.163 -12.835 1.00 93.69 253 ALA A C 1
ATOM 2061 O O . ALA A 1 253 ? -0.939 8.283 -12.595 1.00 93.69 253 ALA A O 1
ATOM 2062 N N . PHE A 1 254 ? -0.641 6.059 -12.648 1.00 93.62 254 PHE A N 1
ATOM 2063 C CA . PHE A 1 254 ? 0.732 6.109 -12.139 1.00 93.62 254 PHE A CA 1
ATOM 2064 C C . PHE A 1 254 ? 1.699 6.833 -13.082 1.00 93.62 254 PHE A C 1
ATOM 2066 O O . PHE A 1 254 ? 2.561 7.555 -12.596 1.00 93.62 254 PHE A O 1
ATOM 2073 N N . LYS A 1 255 ? 1.546 6.700 -14.409 1.00 93.06 255 LYS A N 1
ATOM 2074 C CA . LYS A 1 255 ? 2.346 7.468 -15.378 1.00 93.06 255 LYS A CA 1
ATOM 2075 C C . LYS A 1 255 ? 2.096 8.974 -15.252 1.00 93.06 255 LYS A C 1
ATOM 2077 O O . LYS A 1 255 ? 3.053 9.730 -15.164 1.00 93.06 255 LYS A O 1
ATOM 2082 N N . LYS A 1 256 ? 0.835 9.404 -15.124 1.00 92.88 256 LYS A N 1
ATOM 2083 C CA . LYS A 1 256 ? 0.477 10.826 -14.946 1.00 92.88 256 LYS A CA 1
ATOM 2084 C C . LYS A 1 256 ? 1.183 11.475 -13.746 1.00 92.88 256 LYS A C 1
ATOM 2086 O O . LYS A 1 256 ? 1.576 12.635 -13.811 1.00 92.88 256 LYS A O 1
ATOM 2091 N N . ILE A 1 257 ? 1.343 10.735 -12.650 1.00 93.00 257 ILE A N 1
ATOM 2092 C CA . ILE A 1 257 ? 1.939 11.250 -11.406 1.00 93.00 257 ILE A CA 1
ATOM 2093 C C . ILE A 1 257 ? 3.406 10.866 -11.217 1.00 93.00 257 ILE A C 1
ATOM 2095 O O . ILE A 1 257 ? 3.993 11.232 -10.204 1.00 93.00 257 ILE A O 1
ATOM 2099 N N . HIS A 1 258 ? 4.000 10.135 -12.159 1.00 92.19 258 HIS A N 1
ATOM 2100 C CA . HIS A 1 258 ? 5.251 9.410 -11.951 1.00 92.19 258 HIS A CA 1
ATOM 2101 C C . HIS A 1 258 ? 6.402 10.300 -11.488 1.00 92.19 258 HIS A C 1
ATOM 2103 O O . HIS A 1 258 ? 7.002 10.014 -10.462 1.00 92.19 258 HIS A O 1
ATOM 2109 N N . VAL A 1 259 ? 6.675 11.396 -12.203 1.00 91.31 259 VAL A N 1
ATOM 2110 C CA . VAL A 1 259 ? 7.813 12.286 -11.910 1.00 91.31 259 VAL A CA 1
ATOM 2111 C C . VAL A 1 259 ? 7.709 12.857 -10.492 1.00 91.31 259 VAL A C 1
ATOM 2113 O O . VAL A 1 259 ? 8.679 12.850 -9.736 1.00 91.31 259 VAL A O 1
ATOM 2116 N N . ARG A 1 260 ? 6.503 13.285 -10.096 1.00 91.88 260 ARG A N 1
ATOM 2117 C CA . ARG A 1 260 ? 6.225 13.819 -8.754 1.00 91.88 260 ARG A CA 1
ATOM 2118 C C . ARG A 1 260 ? 6.307 12.722 -7.690 1.00 91.88 260 ARG A C 1
ATOM 2120 O O . ARG A 1 260 ? 6.939 12.911 -6.658 1.00 91.88 260 ARG A O 1
ATOM 2127 N N . LEU A 1 261 ? 5.704 11.565 -7.959 1.00 92.06 261 LEU A N 1
ATOM 2128 C CA . LEU A 1 261 ? 5.657 10.439 -7.032 1.00 92.06 261 LEU A CA 1
ATOM 2129 C C . LEU A 1 261 ? 7.047 9.852 -6.761 1.00 92.06 261 LEU A C 1
ATOM 2131 O O . LEU A 1 261 ? 7.386 9.614 -5.607 1.00 92.06 261 LEU A O 1
ATOM 2135 N N . VAL A 1 262 ? 7.852 9.631 -7.803 1.00 92.75 262 VAL A N 1
ATOM 2136 C CA . VAL A 1 262 ? 9.211 9.086 -7.677 1.00 92.75 262 VAL A CA 1
ATOM 2137 C C . VAL A 1 262 ? 10.089 10.038 -6.876 1.00 92.75 262 VAL A C 1
ATOM 2139 O O . VAL A 1 262 ? 10.736 9.592 -5.936 1.00 92.75 262 VAL A O 1
ATOM 2142 N N . ARG A 1 263 ? 10.023 11.348 -7.144 1.00 90.69 263 ARG A N 1
ATOM 2143 C CA . ARG A 1 263 ? 10.773 12.354 -6.379 1.00 90.69 263 ARG A CA 1
ATOM 2144 C C . ARG A 1 263 ? 10.445 12.320 -4.884 1.00 90.69 263 ARG A C 1
ATOM 2146 O O . ARG A 1 263 ? 11.345 12.393 -4.055 1.00 90.69 263 ARG A O 1
ATOM 2153 N N . GLU A 1 264 ? 9.167 12.219 -4.526 1.00 91.75 264 GLU A N 1
ATOM 2154 C CA . GLU A 1 264 ? 8.744 12.157 -3.121 1.00 91.75 264 GLU A CA 1
ATOM 2155 C C . GLU A 1 264 ? 9.095 10.819 -2.449 1.00 91.75 264 GLU A C 1
ATOM 2157 O O . GLU A 1 264 ? 9.464 10.786 -1.273 1.00 91.75 264 GLU A O 1
ATOM 2162 N N . LEU A 1 265 ? 9.028 9.709 -3.187 1.00 92.81 265 LEU A N 1
ATOM 2163 C CA . LEU A 1 265 ? 9.445 8.404 -2.677 1.00 92.81 265 LEU A CA 1
ATOM 2164 C C . LEU A 1 265 ? 10.965 8.320 -2.492 1.00 92.81 265 LEU A C 1
ATOM 2166 O O . LEU A 1 265 ? 11.405 7.758 -1.496 1.00 92.81 265 LEU A O 1
ATOM 2170 N N . GLU A 1 266 ? 11.764 8.916 -3.376 1.00 91.19 266 GLU A N 1
ATOM 2171 C CA . GLU A 1 266 ? 13.229 8.958 -3.251 1.00 91.19 266 GLU A CA 1
ATOM 2172 C C . GLU A 1 266 ? 13.689 9.814 -2.068 1.00 91.19 266 GLU A C 1
ATOM 2174 O O . GLU A 1 266 ? 14.650 9.456 -1.392 1.00 91.19 266 GLU A O 1
ATOM 2179 N N . LYS A 1 267 ? 12.954 10.883 -1.728 1.00 91.31 267 LYS A N 1
ATOM 2180 C CA . LYS A 1 267 ? 13.188 11.630 -0.479 1.00 91.31 267 LYS A CA 1
ATOM 2181 C C . LYS A 1 267 ? 12.972 10.758 0.761 1.00 91.31 267 LYS A C 1
ATOM 2183 O O . LYS A 1 267 ? 13.752 10.836 1.705 1.00 91.31 267 LYS A O 1
ATOM 2188 N N . LYS A 1 268 ? 11.914 9.934 0.775 1.00 90.19 268 LYS A N 1
ATOM 2189 C CA . LYS A 1 268 ? 11.616 9.027 1.899 1.00 90.19 268 LYS A CA 1
ATOM 2190 C C . LYS A 1 268 ? 12.588 7.851 1.975 1.00 90.19 268 LYS A C 1
ATOM 2192 O O . LYS A 1 268 ? 12.988 7.450 3.063 1.00 90.19 268 LYS A O 1
ATOM 2197 N N . PHE A 1 269 ? 12.960 7.299 0.827 1.00 89.00 269 PHE A N 1
ATOM 2198 C CA . PHE A 1 269 ? 13.887 6.183 0.700 1.00 89.00 269 PHE A CA 1
ATOM 2199 C C . PHE A 1 269 ? 15.259 6.686 0.246 1.00 89.00 269 PHE A C 1
ATOM 2201 O O . PHE A 1 269 ? 15.745 6.301 -0.815 1.00 89.00 269 PHE A O 1
ATOM 2208 N N . SER A 1 270 ? 15.880 7.540 1.065 1.00 85.12 270 SER A N 1
ATOM 2209 C CA . SER A 1 270 ? 17.201 8.111 0.779 1.00 85.12 270 SER A CA 1
ATOM 2210 C C . SER A 1 270 ? 18.223 7.027 0.412 1.00 85.12 270 SER A C 1
ATOM 2212 O O . SER A 1 270 ? 18.280 5.964 1.037 1.00 85.12 270 SER A O 1
ATOM 2214 N N . GLY A 1 271 ? 19.005 7.285 -0.638 1.00 85.12 271 GLY A N 1
ATOM 2215 C CA . GLY A 1 271 ? 19.997 6.348 -1.170 1.00 85.12 271 GLY A CA 1
ATOM 2216 C C . GLY A 1 271 ? 19.411 5.153 -1.930 1.00 85.12 271 GLY A C 1
ATOM 2217 O O . GLY A 1 271 ? 20.172 4.259 -2.313 1.00 85.12 271 GLY A O 1
ATOM 2218 N N . LYS A 1 272 ? 18.087 5.113 -2.153 1.00 91.62 272 LYS A N 1
ATOM 2219 C CA . LYS A 1 272 ? 17.440 4.086 -2.969 1.00 91.62 272 LYS A CA 1
ATOM 2220 C C . LYS A 1 272 ? 16.752 4.675 -4.190 1.00 91.62 272 LYS A C 1
ATOM 2222 O O . LYS A 1 272 ? 15.937 5.584 -4.076 1.00 91.62 272 LYS A O 1
ATOM 2227 N N . ASP A 1 273 ? 17.005 4.070 -5.341 1.00 92.56 273 ASP A N 1
ATOM 2228 C CA . ASP A 1 273 ? 16.336 4.448 -6.583 1.00 92.56 273 ASP A CA 1
ATOM 2229 C C . ASP A 1 273 ? 14.966 3.783 -6.671 1.00 92.56 273 ASP A C 1
ATOM 2231 O O . ASP A 1 273 ? 14.839 2.573 -6.457 1.00 92.56 273 ASP A O 1
ATOM 2235 N N . VAL A 1 274 ? 13.934 4.545 -7.027 1.00 94.25 274 VAL A N 1
ATOM 2236 C CA . VAL A 1 274 ? 12.565 4.020 -7.105 1.00 94.25 274 VAL A CA 1
ATOM 2237 C C . VAL A 1 274 ? 12.156 3.811 -8.561 1.00 94.25 274 VAL A C 1
ATOM 2239 O O . VAL A 1 274 ? 12.199 4.736 -9.370 1.00 94.25 274 VAL A O 1
ATOM 2242 N N . VAL A 1 275 ? 11.707 2.597 -8.893 1.00 94.69 275 VAL A N 1
ATOM 2243 C CA . VAL A 1 275 ? 11.227 2.227 -10.234 1.00 94.69 275 VAL A CA 1
ATOM 2244 C C . VAL A 1 275 ? 9.826 1.629 -10.137 1.00 94.69 275 VAL A C 1
ATOM 2246 O O . VAL A 1 275 ? 9.571 0.733 -9.333 1.00 94.69 275 VAL A O 1
ATOM 2249 N N . ILE A 1 276 ? 8.902 2.098 -10.977 1.00 95.50 276 ILE A N 1
ATOM 2250 C CA . ILE A 1 276 ? 7.506 1.640 -10.987 1.00 95.50 276 ILE A CA 1
ATOM 2251 C C . ILE A 1 276 ? 7.270 0.751 -12.206 1.00 95.50 276 ILE A C 1
ATOM 2253 O O . ILE A 1 276 ? 7.403 1.197 -13.340 1.00 95.50 276 ILE A O 1
ATOM 2257 N N . VAL A 1 277 ? 6.852 -0.495 -11.985 1.00 95.50 277 VAL A N 1
ATOM 2258 C CA . VAL A 1 277 ? 6.632 -1.478 -13.055 1.00 95.50 277 VAL A CA 1
ATOM 2259 C C . VAL A 1 277 ? 5.210 -2.020 -12.994 1.00 95.50 277 VAL A C 1
ATOM 2261 O O . VAL A 1 277 ? 4.762 -2.522 -11.962 1.00 95.50 277 VAL A O 1
ATOM 2264 N N . ALA A 1 278 ? 4.483 -1.998 -14.114 1.00 95.25 278 ALA A N 1
ATOM 2265 C CA . ALA A 1 278 ? 3.165 -2.616 -14.145 1.00 95.25 278 ALA A CA 1
ATOM 2266 C C . ALA A 1 278 ? 3.254 -4.151 -14.220 1.00 95.25 278 ALA A C 1
ATOM 2268 O O . ALA A 1 278 ? 3.947 -4.735 -15.058 1.00 95.25 278 ALA A O 1
ATOM 2269 N N . THR A 1 279 ? 2.480 -4.814 -13.368 1.00 92.69 279 THR A N 1
ATOM 2270 C CA . THR A 1 279 ? 2.307 -6.270 -13.354 1.00 92.69 279 THR A CA 1
ATOM 2271 C C . THR A 1 279 ? 1.541 -6.724 -14.593 1.00 92.69 279 THR A C 1
ATOM 2273 O O . THR A 1 279 ? 0.395 -6.338 -14.827 1.00 92.69 279 THR A O 1
ATOM 2276 N N . ARG A 1 280 ? 2.183 -7.547 -15.426 1.00 92.94 280 ARG A N 1
ATOM 2277 C CA . ARG A 1 280 ? 1.610 -8.078 -16.669 1.00 92.94 280 ARG A CA 1
ATOM 2278 C C . ARG A 1 280 ? 1.601 -9.597 -16.628 1.00 92.94 280 ARG A C 1
ATOM 2280 O O . ARG A 1 280 ? 2.587 -10.226 -16.257 1.00 92.94 280 ARG A O 1
ATOM 2287 N N . ARG A 1 281 ? 0.492 -10.202 -17.055 1.00 91.38 281 ARG A N 1
ATOM 2288 C CA . ARG A 1 281 ? 0.349 -11.662 -17.101 1.00 91.38 281 ARG A CA 1
ATOM 2289 C C . ARG A 1 281 ? 0.895 -12.220 -18.413 1.00 91.38 281 ARG A C 1
ATOM 2291 O O . ARG A 1 281 ? 0.301 -12.004 -19.470 1.00 91.38 281 ARG A O 1
ATOM 2298 N N . ILE A 1 282 ? 1.961 -13.011 -18.328 1.00 93.62 282 ILE A N 1
ATOM 2299 C CA . ILE A 1 282 ? 2.468 -13.811 -19.448 1.00 93.62 282 ILE A CA 1
ATOM 2300 C C . ILE A 1 282 ? 1.660 -15.112 -19.516 1.00 93.62 282 ILE A C 1
ATOM 2302 O O . ILE A 1 282 ? 1.547 -15.847 -18.537 1.00 93.62 282 ILE A O 1
ATOM 2306 N N . VAL A 1 283 ? 1.072 -15.400 -20.676 1.00 92.31 283 VAL A N 1
ATOM 2307 C CA . VAL A 1 283 ? 0.349 -16.660 -20.935 1.00 92.31 283 VAL A CA 1
ATOM 2308 C C . VAL A 1 283 ? 1.266 -17.576 -21.731 1.00 92.31 283 VAL A C 1
ATOM 2310 O O . VAL A 1 283 ? 1.962 -17.082 -22.598 1.00 92.31 283 VAL A O 1
ATOM 2313 N N . ARG A 1 284 ? 1.327 -18.884 -21.478 1.00 90.44 284 ARG A N 1
ATOM 2314 C CA . ARG A 1 284 ? 2.174 -19.772 -22.299 1.00 90.44 284 ARG A CA 1
ATOM 2315 C C . ARG A 1 284 ? 1.578 -19.953 -23.706 1.00 90.44 284 ARG A C 1
ATOM 2317 O 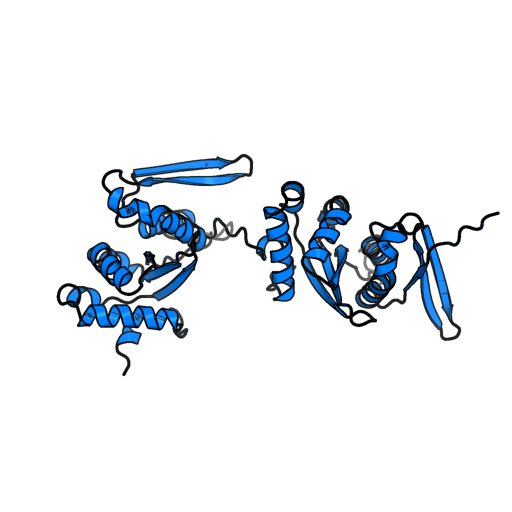O . ARG A 1 284 ? 0.365 -19.806 -23.858 1.00 90.44 284 ARG A O 1
ATOM 2324 N N . PRO A 1 285 ? 2.394 -20.230 -24.740 1.00 90.12 285 PRO A N 1
ATOM 2325 C CA . PRO A 1 285 ? 1.864 -20.653 -26.034 1.00 90.12 285 PRO A CA 1
ATOM 2326 C C . PRO A 1 285 ? 0.891 -21.836 -25.863 1.00 90.12 285 PRO A C 1
ATOM 2328 O O . PRO A 1 285 ? 1.177 -22.720 -25.048 1.00 90.12 285 PRO A O 1
ATOM 2331 N N . PRO A 1 286 ? -0.254 -21.849 -26.569 1.00 90.12 286 PRO A N 1
ATOM 2332 C CA . PRO A 1 286 ? -1.178 -22.977 -26.519 1.00 90.12 286 PRO A CA 1
ATOM 2333 C C . PRO A 1 286 ? -0.500 -24.242 -27.066 1.00 90.12 286 PRO A C 1
ATOM 2335 O O . PRO A 1 286 ? 0.354 -24.167 -27.952 1.00 90.12 286 PRO A O 1
ATOM 2338 N N . LYS A 1 287 ? -0.861 -25.411 -26.526 1.00 88.88 287 LYS A N 1
ATOM 2339 C CA . LYS A 1 287 ? -0.381 -26.703 -27.043 1.00 88.88 287 LYS A CA 1
ATOM 2340 C C . LYS A 1 287 ? -0.969 -26.955 -28.440 1.00 88.88 287 LYS A C 1
ATOM 2342 O O . LYS A 1 287 ? -2.078 -26.500 -28.724 1.00 88.88 287 LYS A O 1
ATOM 2347 N N . LYS A 1 288 ? -0.245 -27.697 -29.290 1.00 84.69 288 LYS A N 1
ATOM 2348 C CA . LYS A 1 288 ? -0.746 -28.133 -30.608 1.00 84.69 288 LYS A CA 1
ATOM 2349 C C . LYS A 1 288 ? -2.103 -28.836 -30.432 1.00 84.69 288 LYS A C 1
ATOM 2351 O O . LYS A 1 288 ? -2.226 -29.687 -29.557 1.00 84.69 288 LYS A O 1
ATOM 2356 N N . GLY A 1 289 ? -3.108 -28.434 -31.213 1.00 85.19 289 GLY A N 1
ATOM 2357 C CA . GLY A 1 289 ? -4.485 -28.948 -31.131 1.00 85.19 289 GLY A CA 1
ATOM 2358 C C . GLY A 1 289 ? -5.429 -28.185 -30.190 1.00 85.19 289 GLY A C 1
ATOM 2359 O O . GLY A 1 289 ? -6.613 -28.497 -30.134 1.00 85.19 289 GLY A O 1
ATOM 2360 N N . SER A 1 290 ? -4.956 -27.171 -29.458 1.00 86.44 290 SER A N 1
ATOM 2361 C CA . SER A 1 290 ? -5.841 -26.315 -28.658 1.00 86.44 290 SER A CA 1
ATOM 2362 C C . SER A 1 290 ? -6.484 -25.221 -29.514 1.00 86.44 290 SER A C 1
ATOM 2364 O O . SER A 1 290 ? -5.782 -24.476 -30.194 1.00 86.44 290 SER A O 1
ATOM 2366 N N . ALA A 1 291 ? -7.805 -25.057 -29.402 1.00 83.25 291 ALA A N 1
ATOM 2367 C CA . ALA A 1 291 ? -8.548 -23.954 -30.022 1.00 83.25 291 ALA A CA 1
ATOM 2368 C C . ALA A 1 291 ? -8.321 -22.587 -29.335 1.00 83.25 291 ALA A C 1
ATOM 2370 O O . ALA A 1 291 ? -8.805 -21.558 -29.803 1.00 83.25 291 ALA A O 1
ATOM 2371 N N . VAL A 1 292 ? -7.605 -22.545 -28.203 1.00 86.50 292 VAL A N 1
ATOM 2372 C CA . VAL A 1 292 ? -7.411 -21.314 -27.425 1.00 86.50 292 VAL A CA 1
ATOM 2373 C C . VAL A 1 292 ? -6.352 -20.427 -28.080 1.00 86.50 292 VAL A C 1
ATOM 2375 O O . VAL A 1 292 ? -5.155 -20.713 -28.026 1.00 86.50 292 VAL A O 1
ATOM 2378 N N . GLN A 1 293 ? -6.778 -19.288 -28.628 1.00 86.19 293 GLN A N 1
ATOM 2379 C CA . GLN A 1 293 ? -5.870 -18.283 -29.176 1.00 86.19 293 GLN A CA 1
ATOM 2380 C C . GLN A 1 293 ? -5.283 -17.397 -28.066 1.00 86.19 293 GLN A C 1
ATOM 2382 O O . GLN A 1 293 ? -5.994 -16.764 -27.282 1.00 86.19 293 GLN A O 1
ATOM 2387 N N . ARG A 1 294 ? -3.950 -17.316 -28.002 1.00 89.31 294 ARG A N 1
ATOM 2388 C CA . ARG A 1 294 ? -3.242 -16.425 -27.072 1.00 89.31 294 ARG A CA 1
ATOM 2389 C C . ARG A 1 294 ? -3.237 -14.986 -27.612 1.00 89.31 294 ARG A C 1
ATOM 2391 O O . ARG A 1 294 ? -2.738 -14.772 -28.716 1.00 89.31 294 ARG A O 1
ATOM 2398 N N . PRO A 1 295 ? -3.653 -13.979 -26.818 1.00 93.31 295 PRO A N 1
ATOM 2399 C CA . PRO A 1 295 ? -3.498 -12.578 -27.201 1.00 93.31 295 PRO A CA 1
ATOM 2400 C C . PRO A 1 295 ? -2.023 -12.192 -27.371 1.00 93.31 295 PRO A C 1
ATOM 2402 O O . PRO A 1 295 ? -1.202 -12.485 -26.495 1.00 93.31 295 PRO A O 1
ATOM 2405 N N . ARG A 1 296 ? -1.693 -11.464 -28.449 1.00 91.94 296 ARG A N 1
ATOM 2406 C CA . ARG A 1 296 ? -0.324 -10.978 -28.727 1.00 91.94 296 ARG A CA 1
ATOM 2407 C C . ARG A 1 296 ? 0.250 -10.144 -27.576 1.00 91.94 296 ARG A C 1
ATOM 2409 O O . ARG A 1 296 ? 1.418 -10.290 -27.236 1.00 91.94 296 ARG A O 1
ATOM 2416 N N . THR A 1 297 ? -0.585 -9.356 -26.900 1.00 92.81 297 THR A N 1
ATOM 2417 C CA . THR A 1 297 ? -0.206 -8.534 -25.734 1.00 92.81 297 THR A CA 1
ATOM 2418 C C . THR A 1 297 ? 0.251 -9.343 -24.518 1.00 92.81 297 THR A C 1
ATOM 2420 O O . THR A 1 297 ? 0.929 -8.813 -23.645 1.00 92.81 297 THR A O 1
ATOM 2423 N N . ARG A 1 298 ? -0.088 -10.638 -24.449 1.00 93.12 298 ARG A N 1
ATOM 2424 C CA . ARG A 1 298 ? 0.347 -11.561 -23.386 1.00 93.12 298 ARG A CA 1
ATOM 2425 C C . ARG A 1 298 ? 1.506 -12.453 -23.835 1.00 93.12 298 ARG A C 1
ATOM 2427 O O . ARG A 1 298 ? 1.745 -13.513 -23.235 1.00 93.12 298 ARG A O 1
ATOM 2434 N N . THR A 1 299 ? 2.189 -12.062 -24.916 1.00 95.12 299 THR A N 1
ATOM 2435 C CA . THR A 1 299 ? 3.423 -12.706 -25.374 1.00 95.12 299 THR A CA 1
ATOM 2436 C C . THR A 1 299 ? 4.598 -12.395 -24.454 1.00 95.12 299 THR A C 1
ATOM 2438 O O . THR A 1 299 ? 4.634 -11.329 -23.852 1.00 95.12 299 THR A O 1
ATOM 2441 N N . LEU A 1 300 ? 5.547 -13.326 -24.297 1.00 93.38 300 LEU A N 1
ATOM 2442 C CA . LEU A 1 300 ? 6.723 -13.094 -23.448 1.00 93.38 300 LEU A CA 1
ATOM 2443 C C . LEU A 1 300 ? 7.531 -11.910 -23.985 1.00 93.38 300 LEU A C 1
ATOM 2445 O O . LEU A 1 300 ? 7.913 -11.029 -23.229 1.00 93.38 300 LEU A O 1
ATOM 2449 N N . THR A 1 301 ? 7.727 -11.860 -25.302 1.00 92.75 301 THR A N 1
ATOM 2450 C CA . THR A 1 301 ? 8.425 -10.770 -25.986 1.00 92.75 301 THR A CA 1
ATOM 2451 C C . THR A 1 301 ? 7.715 -9.432 -25.800 1.00 92.75 301 THR A C 1
ATOM 2453 O O . THR A 1 301 ? 8.340 -8.512 -25.285 1.00 92.75 301 THR A O 1
ATOM 2456 N N . ALA A 1 302 ? 6.410 -9.343 -26.087 1.00 95.12 302 ALA A N 1
ATOM 2457 C CA . ALA A 1 302 ? 5.666 -8.093 -25.912 1.00 95.12 302 ALA A CA 1
ATOM 2458 C C . ALA A 1 302 ? 5.641 -7.622 -24.452 1.00 95.12 302 ALA A C 1
ATOM 2460 O O . ALA A 1 302 ? 5.793 -6.437 -24.181 1.00 95.12 302 ALA A O 1
ATOM 2461 N N . VAL A 1 303 ? 5.484 -8.537 -23.489 1.00 95.88 303 VAL A N 1
ATOM 2462 C CA . VAL A 1 303 ? 5.505 -8.169 -22.066 1.00 95.88 303 VAL A CA 1
ATOM 2463 C C . VAL A 1 303 ? 6.883 -7.656 -21.651 1.00 95.88 303 VAL A C 1
ATOM 2465 O O . VAL A 1 303 ? 6.948 -6.667 -20.929 1.00 95.88 303 VAL A O 1
ATOM 2468 N N . HIS A 1 304 ? 7.968 -8.278 -22.118 1.00 94.75 304 HIS A N 1
ATOM 2469 C CA . HIS A 1 304 ? 9.331 -7.827 -21.826 1.00 94.75 304 HIS A CA 1
ATOM 2470 C C . HIS A 1 304 ? 9.626 -6.452 -22.436 1.00 94.75 304 HIS A C 1
ATOM 2472 O O . HIS A 1 304 ? 10.318 -5.657 -21.807 1.00 94.75 304 HIS A O 1
ATOM 2478 N N . ASP A 1 305 ? 9.096 -6.155 -23.621 1.00 94.00 305 ASP A N 1
ATOM 2479 C CA . ASP A 1 305 ? 9.233 -4.833 -24.241 1.00 94.00 305 ASP A CA 1
ATOM 2480 C C . ASP A 1 305 ? 8.421 -3.780 -23.472 1.00 94.00 305 ASP A C 1
ATOM 2482 O O . ASP A 1 305 ? 8.940 -2.725 -23.125 1.00 94.00 305 ASP A O 1
ATOM 2486 N N . CYS A 1 306 ? 7.196 -4.101 -23.051 1.00 94.94 306 CYS A N 1
ATOM 2487 C CA . CYS A 1 306 ? 6.411 -3.187 -22.223 1.00 94.94 306 CYS A CA 1
ATOM 2488 C C . CYS A 1 306 ? 6.959 -2.993 -20.795 1.00 94.94 306 CYS A C 1
ATOM 2490 O O . CYS A 1 306 ? 6.660 -1.978 -20.171 1.00 94.94 306 CYS A O 1
ATOM 2492 N N . ILE A 1 307 ? 7.680 -3.969 -20.227 1.00 95.12 307 ILE A N 1
ATOM 2493 C CA . ILE A 1 307 ? 8.375 -3.795 -18.937 1.00 95.12 307 ILE A CA 1
ATOM 2494 C C . ILE A 1 307 ? 9.534 -2.820 -19.115 1.00 95.12 307 ILE A C 1
ATOM 2496 O O . ILE A 1 307 ? 9.726 -1.957 -18.268 1.00 95.12 307 ILE A O 1
ATOM 2500 N N . LEU A 1 308 ? 10.266 -2.931 -20.223 1.00 93.75 308 LEU A N 1
ATOM 2501 C CA . LEU A 1 308 ? 11.365 -2.033 -20.553 1.00 93.75 308 LEU A CA 1
ATOM 2502 C C . LEU A 1 308 ? 10.889 -0.575 -20.619 1.00 93.75 308 LEU A C 1
ATOM 2504 O O . LEU A 1 308 ? 11.469 0.275 -19.957 1.00 93.75 308 LEU A O 1
ATOM 2508 N N . GLU A 1 309 ? 9.782 -0.320 -21.324 1.00 94.06 309 GLU A N 1
ATOM 2509 C CA . GLU A 1 309 ? 9.133 1.000 -21.398 1.00 94.06 309 GLU A CA 1
ATOM 2510 C C . GLU A 1 309 ? 8.684 1.553 -20.038 1.00 94.06 309 GLU A C 1
ATOM 2512 O O . GLU A 1 309 ? 8.635 2.764 -19.846 1.00 94.06 309 GLU A O 1
ATOM 2517 N N . ASP A 1 310 ? 8.266 0.690 -19.110 1.00 94.75 310 ASP A N 1
ATOM 2518 C CA . ASP A 1 310 ? 7.857 1.138 -17.778 1.00 94.75 310 ASP A CA 1
ATOM 2519 C C . ASP A 1 310 ? 9.073 1.466 -16.901 1.00 94.75 310 ASP A C 1
ATOM 2521 O O . ASP A 1 310 ? 9.005 2.404 -16.115 1.00 94.75 310 ASP A O 1
ATOM 2525 N N . VAL A 1 311 ? 10.171 0.713 -17.043 1.00 93.75 311 VAL A N 1
ATOM 2526 C CA . VAL A 1 311 ? 11.406 0.911 -16.268 1.00 93.75 311 VAL A CA 1
ATOM 2527 C C . VAL A 1 311 ? 12.073 2.241 -16.610 1.00 93.75 311 VAL A C 1
ATOM 2529 O O . VAL A 1 311 ? 12.546 2.909 -15.699 1.00 93.75 311 VAL A O 1
ATOM 2532 N N . VAL A 1 312 ? 12.099 2.628 -17.889 1.00 93.19 312 VAL A N 1
ATOM 2533 C CA . VAL A 1 312 ? 12.801 3.847 -18.335 1.00 93.19 312 VAL A CA 1
ATOM 2534 C C . VAL A 1 312 ? 11.967 5.125 -18.249 1.00 93.19 312 VAL A C 1
ATOM 2536 O O . VAL A 1 312 ? 12.508 6.212 -18.426 1.00 93.19 312 VAL A O 1
ATOM 2539 N N . TYR A 1 313 ? 10.664 5.021 -17.974 1.00 92.50 313 TYR A N 1
ATOM 2540 C CA . TYR A 1 313 ? 9.784 6.186 -17.875 1.00 92.50 313 TYR A CA 1
ATOM 2541 C C . TYR A 1 313 ? 10.320 7.163 -16.805 1.00 92.50 313 TYR A C 1
ATOM 2543 O O . TYR A 1 313 ? 10.675 6.706 -15.719 1.00 92.50 313 TYR A O 1
ATOM 2551 N N . PRO A 1 314 ? 10.409 8.484 -17.066 1.00 90.50 314 PRO A N 1
ATOM 2552 C CA . PRO A 1 314 ? 9.785 9.255 -18.149 1.00 90.50 314 PRO A CA 1
ATOM 2553 C C . PRO A 1 314 ? 10.506 9.235 -19.505 1.00 90.50 314 PRO A C 1
ATOM 2555 O O . PRO A 1 314 ? 9.894 9.650 -20.485 1.00 90.50 314 PRO A O 1
ATOM 2558 N N . ALA A 1 315 ? 11.748 8.752 -19.588 1.00 91.44 315 ALA A N 1
ATOM 2559 C CA . ALA A 1 315 ? 12.492 8.735 -20.843 1.00 91.44 315 ALA A CA 1
ATOM 2560 C C . ALA A 1 315 ? 11.864 7.769 -21.858 1.00 91.44 315 ALA A C 1
ATOM 2562 O O . ALA A 1 315 ? 11.461 6.647 -21.528 1.00 91.44 315 ALA A O 1
ATOM 2563 N N . GLU A 1 316 ? 11.795 8.209 -23.111 1.00 91.50 316 GLU A N 1
ATOM 2564 C CA . GLU A 1 316 ? 11.287 7.407 -24.220 1.00 91.50 316 GLU A CA 1
ATOM 2565 C C . GLU A 1 316 ? 12.422 6.663 -24.928 1.00 91.50 316 GLU A C 1
ATOM 2567 O O . GLU A 1 316 ? 13.563 7.126 -25.004 1.00 91.50 316 GLU A O 1
ATOM 2572 N N . ILE A 1 317 ? 12.108 5.473 -25.442 1.00 93.56 317 ILE A N 1
ATOM 2573 C CA . ILE A 1 317 ? 13.058 4.652 -26.192 1.00 93.56 317 ILE A CA 1
ATOM 2574 C C . ILE A 1 317 ? 12.993 5.070 -27.659 1.00 93.56 317 ILE A C 1
ATOM 2576 O O . ILE A 1 317 ? 12.001 4.808 -28.334 1.00 93.56 317 ILE A O 1
ATOM 2580 N N . VAL A 1 318 ? 14.075 5.660 -28.157 1.00 93.31 318 VAL A N 1
ATOM 2581 C CA . VAL A 1 318 ? 14.223 6.099 -29.554 1.00 93.31 318 VAL A CA 1
ATOM 2582 C C . VAL A 1 318 ? 14.647 4.940 -30.451 1.00 93.31 318 VAL A C 1
ATOM 2584 O O . VAL A 1 318 ? 14.225 4.828 -31.599 1.00 93.31 318 VAL A O 1
ATOM 2587 N N . GLY A 1 319 ? 15.488 4.048 -29.929 1.00 92.81 319 GLY A N 1
ATOM 2588 C CA . GLY A 1 319 ? 16.052 2.962 -30.717 1.00 92.81 319 GLY A CA 1
ATOM 2589 C C . GLY A 1 319 ? 16.347 1.724 -29.892 1.00 92.81 319 GLY A C 1
ATOM 2590 O O . GLY A 1 319 ? 16.640 1.785 -28.699 1.00 92.81 319 GLY A O 1
ATOM 2591 N N . LYS A 1 320 ? 16.312 0.569 -30.554 1.00 93.94 320 LYS A N 1
ATOM 2592 C CA . LYS A 1 320 ? 16.667 -0.720 -29.961 1.00 93.94 320 LYS A CA 1
ATOM 2593 C C . LYS A 1 320 ? 17.523 -1.503 -30.942 1.00 93.94 320 LYS A C 1
ATOM 2595 O O . LYS A 1 320 ? 17.074 -1.842 -32.032 1.00 93.94 320 LYS A O 1
ATOM 2600 N N . ARG A 1 321 ? 18.751 -1.819 -30.542 1.00 93.12 321 ARG A N 1
ATOM 2601 C CA . ARG A 1 321 ? 19.677 -2.671 -31.295 1.00 93.12 321 ARG A CA 1
ATOM 2602 C C . ARG A 1 321 ? 19.992 -3.911 -30.478 1.00 93.12 321 ARG A C 1
ATOM 2604 O O . ARG A 1 321 ? 20.115 -3.862 -29.259 1.00 93.12 321 ARG A O 1
ATOM 2611 N N . ILE A 1 322 ? 20.117 -5.047 -31.142 1.00 93.94 322 ILE A N 1
ATOM 2612 C CA . ILE A 1 322 ? 20.485 -6.299 -30.487 1.00 93.94 322 ILE A CA 1
ATOM 2613 C C . ILE A 1 322 ? 21.862 -6.682 -31.001 1.00 93.94 322 ILE A C 1
ATOM 2615 O O . ILE A 1 322 ? 22.027 -6.915 -32.194 1.00 93.94 322 ILE A O 1
ATOM 2619 N N . ARG A 1 323 ? 22.836 -6.757 -30.095 1.00 92.75 323 ARG A N 1
ATOM 2620 C CA . ARG A 1 323 ? 24.184 -7.226 -30.404 1.00 92.75 323 ARG A CA 1
ATOM 2621 C C . ARG A 1 323 ? 24.328 -8.670 -29.944 1.00 92.75 323 ARG A C 1
ATOM 2623 O O . ARG A 1 323 ? 24.080 -8.981 -28.778 1.00 92.75 323 ARG A O 1
ATOM 2630 N N . TYR A 1 324 ? 24.758 -9.524 -30.860 1.00 94.12 324 TYR A N 1
ATOM 2631 C CA . TYR A 1 324 ? 25.179 -10.888 -30.569 1.00 94.12 324 TYR A CA 1
ATOM 2632 C C . TYR A 1 324 ? 26.705 -10.897 -30.439 1.00 94.12 324 TYR A C 1
ATOM 2634 O O . TYR A 1 324 ? 27.396 -10.314 -31.275 1.00 94.12 324 TYR A O 1
ATOM 2642 N N . ARG A 1 325 ? 27.224 -11.473 -29.352 1.00 92.31 325 ARG A N 1
ATOM 2643 C CA . ARG A 1 325 ? 28.665 -11.708 -29.171 1.00 92.31 325 ARG A CA 1
ATOM 2644 C C . ARG A 1 325 ? 29.059 -13.042 -29.805 1.00 92.31 325 ARG A C 1
ATOM 2646 O O . ARG A 1 325 ? 28.190 -13.865 -30.087 1.00 92.31 325 ARG A O 1
ATOM 2653 N N . LEU A 1 326 ? 30.363 -13.254 -29.971 1.00 94.31 326 LEU A N 1
ATOM 2654 C CA . LEU A 1 326 ? 30.931 -14.507 -30.482 1.00 94.31 326 LEU A CA 1
ATOM 2655 C C . LEU A 1 326 ? 30.521 -15.714 -29.620 1.00 94.31 326 LEU A C 1
ATOM 2657 O O . LEU A 1 326 ? 30.178 -16.756 -30.161 1.00 94.31 326 LEU A O 1
ATOM 2661 N N . ASP A 1 327 ? 30.405 -15.523 -28.303 1.00 91.56 327 ASP A N 1
ATOM 2662 C CA . ASP A 1 327 ? 29.969 -16.556 -27.347 1.00 91.56 327 ASP A CA 1
ATOM 2663 C C . ASP A 1 327 ? 28.459 -16.882 -27.423 1.00 91.56 327 ASP A C 1
ATOM 2665 O O . ASP A 1 327 ? 27.915 -17.575 -26.566 1.00 91.56 327 ASP A O 1
ATOM 2669 N N . GLY A 1 328 ? 27.720 -16.294 -28.372 1.00 89.12 328 GLY A N 1
ATOM 2670 C CA . GLY A 1 328 ? 26.259 -16.407 -28.480 1.00 89.12 328 GLY A CA 1
ATOM 2671 C C . GLY A 1 328 ? 25.477 -15.540 -27.482 1.00 89.12 328 GLY A C 1
ATOM 2672 O O . GLY A 1 328 ? 24.252 -15.418 -27.588 1.00 89.12 328 GLY A O 1
ATOM 2673 N N . ALA A 1 329 ? 26.163 -14.882 -26.541 1.00 89.88 329 ALA A N 1
ATOM 2674 C CA . ALA A 1 329 ? 25.550 -13.966 -25.586 1.00 89.88 329 ALA A CA 1
ATOM 2675 C C . ALA A 1 329 ? 24.881 -12.776 -26.295 1.00 89.88 329 ALA A C 1
ATOM 2677 O O . ALA A 1 329 ? 25.446 -12.147 -27.195 1.00 89.88 329 ALA A O 1
ATOM 2678 N N . LYS A 1 330 ? 23.668 -12.437 -25.852 1.00 92.19 330 LYS A N 1
ATOM 2679 C CA . LYS A 1 330 ? 22.837 -11.381 -26.435 1.00 92.19 330 LYS A CA 1
ATOM 2680 C C . LYS A 1 330 ? 22.774 -10.174 -25.507 1.00 92.19 330 LYS A C 1
ATOM 2682 O O . LYS A 1 330 ? 22.277 -10.288 -24.392 1.00 92.19 330 LYS A O 1
ATOM 2687 N N . VAL A 1 331 ? 23.193 -9.012 -26.004 1.00 92.75 331 VAL A N 1
ATOM 2688 C CA . VAL A 1 331 ? 23.071 -7.727 -25.299 1.00 92.75 331 VAL A CA 1
ATOM 2689 C C . VAL A 1 331 ? 22.120 -6.822 -26.068 1.00 92.75 331 VAL A C 1
ATOM 2691 O O . VAL A 1 331 ? 22.293 -6.588 -27.266 1.00 92.75 331 VAL A O 1
ATOM 2694 N N . ILE A 1 332 ? 21.096 -6.317 -25.386 1.00 94.50 332 ILE A N 1
ATOM 2695 C CA . ILE A 1 332 ? 20.132 -5.382 -25.966 1.00 94.50 332 ILE A CA 1
ATOM 2696 C C . ILE A 1 332 ? 20.632 -3.963 -25.688 1.00 94.50 332 ILE A C 1
ATOM 2698 O O . ILE A 1 332 ? 20.657 -3.535 -24.541 1.00 94.50 332 ILE A O 1
ATOM 2702 N N . LYS A 1 333 ? 21.031 -3.241 -26.733 1.00 93.94 333 LYS A N 1
ATOM 2703 C CA . LYS A 1 333 ? 21.362 -1.818 -26.665 1.00 93.94 333 LYS A CA 1
ATOM 2704 C C . LYS A 1 333 ? 20.103 -0.989 -26.877 1.00 93.94 333 LYS A C 1
ATOM 2706 O O . LYS A 1 333 ? 19.410 -1.166 -27.882 1.00 93.94 333 LYS A O 1
ATOM 2711 N N . ILE A 1 334 ? 19.806 -0.107 -25.940 1.00 95.12 334 ILE A N 1
ATOM 2712 C CA . ILE A 1 334 ? 18.641 0.772 -25.974 1.00 95.12 334 ILE A CA 1
ATOM 2713 C C . ILE A 1 334 ? 19.132 2.200 -26.038 1.00 95.12 334 ILE A C 1
ATOM 2715 O O . ILE A 1 334 ? 19.941 2.606 -25.211 1.00 95.12 334 ILE A O 1
ATOM 2719 N N . PHE A 1 335 ? 18.596 2.939 -26.996 1.00 93.94 335 PHE A N 1
ATOM 2720 C CA . PHE A 1 335 ? 18.845 4.358 -27.156 1.00 93.94 335 PHE A CA 1
ATOM 2721 C C . PHE A 1 335 ? 17.686 5.129 -26.536 1.00 93.94 335 PHE A C 1
ATOM 2723 O O . PHE A 1 335 ? 16.544 4.971 -26.976 1.00 93.94 335 PHE A O 1
ATOM 2730 N N . LEU A 1 336 ? 17.979 5.907 -25.496 1.00 93.75 336 LEU A N 1
ATOM 2731 C CA . LEU A 1 336 ? 17.022 6.800 -24.839 1.00 93.75 336 LEU A CA 1
ATOM 2732 C C . LEU A 1 336 ? 17.040 8.184 -25.496 1.00 93.75 336 LEU A C 1
ATOM 2734 O O . LEU A 1 336 ? 18.040 8.564 -26.104 1.00 93.75 336 LEU A O 1
ATOM 2738 N N . ASP A 1 337 ? 15.950 8.940 -25.371 1.00 91.56 337 ASP A N 1
ATOM 2739 C CA . ASP A 1 337 ? 15.903 10.327 -25.849 1.00 91.56 337 ASP A CA 1
ATOM 2740 C C . ASP A 1 337 ? 16.956 11.189 -25.112 1.00 91.56 337 ASP A C 1
ATOM 2742 O O . ASP A 1 337 ? 16.946 11.237 -23.875 1.00 91.56 337 ASP A O 1
ATOM 2746 N N . PRO A 1 338 ? 17.872 11.877 -25.826 1.00 89.50 338 PRO A N 1
ATOM 2747 C CA . PRO A 1 338 ? 18.885 12.734 -25.210 1.00 89.50 338 PRO A CA 1
ATOM 2748 C C . PRO A 1 338 ? 18.307 13.886 -24.377 1.00 89.50 338 PRO A C 1
ATOM 2750 O O . PRO A 1 338 ? 19.002 14.387 -23.493 1.00 89.50 338 PRO A O 1
ATOM 2753 N N . LYS A 1 339 ? 17.049 14.297 -24.594 1.00 88.25 339 LYS A N 1
ATOM 2754 C CA . LYS A 1 339 ? 16.413 15.375 -23.814 1.00 88.25 339 LYS A CA 1
ATOM 2755 C C . LYS A 1 339 ? 16.282 15.050 -22.326 1.00 88.25 339 LYS A C 1
ATOM 2757 O O . LYS A 1 339 ? 16.401 15.938 -21.489 1.00 88.25 339 LYS A O 1
ATOM 2762 N N . GLU A 1 340 ? 16.075 13.778 -21.995 1.00 85.25 340 GLU A N 1
ATOM 2763 C CA . GLU A 1 340 ? 15.891 13.308 -20.615 1.00 85.25 340 GLU A CA 1
ATOM 2764 C C . GLU A 1 340 ? 17.202 12.835 -19.967 1.00 85.25 340 GLU A C 1
ATOM 2766 O O . GLU A 1 340 ? 17.191 12.242 -18.880 1.00 85.25 340 GLU A O 1
ATOM 2771 N N . ARG A 1 341 ? 18.350 13.116 -20.604 1.00 86.94 341 ARG A N 1
ATOM 2772 C CA . ARG A 1 341 ? 19.668 12.662 -20.147 1.00 86.94 341 ARG A CA 1
ATOM 2773 C C . ARG A 1 341 ? 19.968 13.090 -18.716 1.00 86.94 341 ARG A C 1
ATOM 2775 O O . ARG A 1 341 ? 20.231 12.239 -17.870 1.00 86.94 341 ARG A O 1
ATOM 2782 N N . ASN A 1 342 ? 19.810 14.376 -18.417 1.00 88.25 342 ASN A N 1
ATOM 2783 C CA . ASN A 1 342 ? 20.102 14.931 -17.092 1.00 88.25 342 ASN A CA 1
ATOM 2784 C C . ASN A 1 342 ? 19.268 14.275 -15.973 1.00 88.25 342 ASN A C 1
ATOM 2786 O O . ASN A 1 342 ? 19.723 14.173 -14.836 1.00 88.25 342 ASN A O 1
ATOM 2790 N N . ASN A 1 343 ? 18.058 13.802 -16.293 1.00 86.69 343 ASN A N 1
ATOM 2791 C CA . ASN A 1 343 ? 17.132 13.216 -15.324 1.00 86.69 343 ASN A CA 1
ATOM 2792 C C . ASN A 1 343 ? 17.315 11.705 -15.136 1.00 86.69 343 ASN A C 1
ATOM 2794 O O . ASN A 1 343 ? 16.888 11.168 -14.114 1.00 86.69 343 ASN A O 1
ATOM 2798 N N . THR A 1 344 ? 17.890 10.999 -16.114 1.00 87.50 344 THR A N 1
ATOM 2799 C CA . THR A 1 344 ? 17.918 9.525 -16.128 1.00 87.50 344 THR A CA 1
ATOM 2800 C C . THR A 1 344 ? 19.323 8.918 -16.142 1.00 87.50 344 THR A C 1
ATOM 2802 O O . THR A 1 344 ? 19.470 7.735 -15.835 1.00 87.50 344 THR A O 1
ATOM 2805 N N . GLU A 1 345 ? 20.373 9.711 -16.386 1.00 88.12 345 GLU A N 1
ATOM 2806 C CA . GLU A 1 345 ? 21.772 9.251 -16.435 1.00 88.12 345 GLU A CA 1
ATOM 2807 C C . GLU A 1 345 ? 22.238 8.572 -15.134 1.00 88.12 345 GLU A C 1
ATOM 2809 O O . GLU A 1 345 ? 22.851 7.508 -15.180 1.00 88.12 345 GLU A O 1
ATOM 2814 N N . TYR A 1 346 ? 21.846 9.078 -13.960 1.00 89.06 346 TYR A N 1
ATOM 2815 C CA . TYR A 1 346 ? 22.218 8.465 -12.672 1.00 89.06 346 TYR A CA 1
ATOM 2816 C C . TYR A 1 346 ? 21.497 7.133 -12.359 1.00 89.06 346 TYR A C 1
ATOM 2818 O O . TYR A 1 346 ? 21.842 6.464 -11.376 1.00 89.06 346 TYR A O 1
ATOM 2826 N N . LYS A 1 347 ? 20.496 6.745 -13.171 1.00 89.88 347 LYS A N 1
ATOM 2827 C CA . LYS A 1 347 ? 19.654 5.541 -13.003 1.00 89.88 347 LYS A CA 1
ATOM 2828 C C . LYS A 1 347 ? 19.926 4.439 -14.029 1.00 89.88 347 LYS A C 1
ATOM 2830 O O . LYS A 1 347 ? 19.310 3.377 -13.945 1.00 89.88 347 LYS A O 1
ATOM 2835 N N . LEU A 1 348 ? 20.831 4.638 -14.989 1.00 91.12 348 LEU A N 1
ATOM 2836 C CA . LEU A 1 348 ? 21.043 3.674 -16.081 1.00 91.12 348 LEU A CA 1
ATOM 2837 C C . LEU A 1 348 ? 21.463 2.283 -15.578 1.00 91.12 348 LEU A C 1
ATOM 2839 O O . LEU A 1 348 ? 20.952 1.262 -16.049 1.00 91.12 348 LEU A O 1
ATOM 2843 N N . GLU A 1 349 ? 22.346 2.238 -14.580 1.00 90.81 349 GLU A N 1
ATOM 2844 C CA . GLU A 1 349 ? 22.778 0.990 -13.939 1.00 90.81 349 GLU A CA 1
ATOM 2845 C C . GLU A 1 349 ? 21.611 0.288 -13.236 1.00 90.81 349 GLU A C 1
ATOM 2847 O O . GLU A 1 349 ? 21.419 -0.925 -13.375 1.00 90.81 349 GLU A O 1
ATOM 2852 N N . THR A 1 350 ? 20.775 1.070 -12.553 1.00 92.31 350 THR A N 1
ATOM 2853 C CA . THR A 1 350 ? 19.557 0.611 -11.890 1.00 92.31 350 THR A CA 1
ATOM 2854 C C . THR A 1 350 ? 18.587 -0.013 -12.882 1.00 92.31 350 THR A C 1
ATOM 2856 O O . THR A 1 350 ? 18.102 -1.122 -12.656 1.00 92.31 350 THR A O 1
ATOM 2859 N N . PHE A 1 351 ? 18.336 0.645 -14.015 1.00 93.94 351 PHE A N 1
ATOM 2860 C CA . PHE A 1 351 ? 17.455 0.122 -15.056 1.00 93.94 351 PHE A CA 1
ATOM 2861 C C . PHE A 1 351 ? 17.958 -1.212 -15.614 1.00 93.94 351 PHE A C 1
ATOM 2863 O O . PHE A 1 351 ? 17.163 -2.137 -15.810 1.00 93.94 351 PHE A O 1
ATOM 2870 N N . SER A 1 352 ? 19.273 -1.344 -15.820 1.00 93.38 352 SER A N 1
ATOM 2871 C CA . SER A 1 352 ? 19.877 -2.586 -16.316 1.00 93.38 352 SER A CA 1
ATOM 2872 C C . SER A 1 352 ? 19.728 -3.721 -15.300 1.00 93.38 352 SER A C 1
ATOM 2874 O O . SER A 1 352 ? 19.248 -4.806 -15.645 1.00 93.38 352 SER A O 1
ATOM 2876 N N . ALA A 1 353 ? 20.035 -3.456 -14.027 1.00 93.31 353 ALA A N 1
ATOM 2877 C CA . ALA A 1 353 ? 19.907 -4.431 -12.947 1.00 93.31 353 ALA A CA 1
ATOM 2878 C C . ALA A 1 353 ? 18.452 -4.885 -12.744 1.00 93.31 353 ALA A C 1
ATOM 2880 O O . ALA A 1 353 ? 18.176 -6.087 -12.657 1.00 93.31 353 ALA A O 1
ATOM 2881 N N . VAL A 1 354 ? 17.506 -3.938 -12.736 1.00 93.62 354 VAL A N 1
ATOM 2882 C CA . VAL A 1 354 ? 16.070 -4.219 -12.596 1.00 93.62 354 VAL A CA 1
ATOM 2883 C C . VAL A 1 354 ? 15.576 -5.085 -13.747 1.00 93.62 354 VAL A C 1
ATOM 2885 O O . VAL A 1 354 ? 14.917 -6.104 -13.522 1.00 93.62 354 VAL A O 1
ATOM 2888 N N . TYR A 1 355 ? 15.924 -4.731 -14.984 1.00 94.19 355 TYR A N 1
ATOM 2889 C CA . TYR A 1 355 ? 15.489 -5.502 -16.138 1.00 94.19 355 TYR A CA 1
ATOM 2890 C C . TYR A 1 355 ? 16.110 -6.900 -16.171 1.00 94.19 355 TYR A C 1
ATOM 2892 O O . TYR A 1 355 ? 15.403 -7.877 -16.432 1.00 94.19 355 TYR A O 1
ATOM 2900 N N . ARG A 1 356 ? 17.401 -7.026 -15.843 1.00 93.31 356 ARG A N 1
ATOM 2901 C CA . ARG A 1 356 ? 18.077 -8.324 -15.733 1.00 93.31 356 ARG A CA 1
ATOM 2902 C C . ARG A 1 356 ? 17.390 -9.214 -14.703 1.00 93.31 356 ARG A C 1
ATOM 2904 O O . ARG A 1 356 ? 17.124 -10.376 -14.999 1.00 93.31 356 ARG A O 1
ATOM 2911 N N . ARG A 1 357 ? 17.036 -8.682 -13.530 1.00 92.19 357 ARG A N 1
ATOM 2912 C CA . ARG A 1 357 ? 16.361 -9.453 -12.474 1.00 92.19 357 ARG A CA 1
ATOM 2913 C C . ARG A 1 357 ? 14.950 -9.888 -12.870 1.00 92.19 357 ARG A C 1
ATOM 2915 O O . ARG A 1 357 ? 14.568 -11.017 -12.580 1.00 92.19 357 ARG A O 1
ATOM 2922 N N . LEU A 1 358 ? 14.184 -9.013 -13.523 1.00 92.06 358 LEU A N 1
ATOM 2923 C CA . LEU A 1 358 ? 12.801 -9.303 -13.918 1.00 92.06 358 LEU A CA 1
ATOM 2924 C C . LEU A 1 358 ? 12.707 -10.222 -15.144 1.00 92.06 358 LEU A C 1
ATOM 2926 O O . LEU A 1 358 ? 11.812 -11.061 -15.216 1.00 92.06 358 LEU A O 1
ATOM 2930 N N . CYS A 1 359 ? 13.596 -10.043 -16.123 1.00 91.06 359 CYS A N 1
ATOM 2931 C CA . CYS A 1 359 ? 13.483 -10.662 -17.445 1.00 91.06 359 CYS A CA 1
ATOM 2932 C C . CYS A 1 359 ? 14.585 -11.680 -17.770 1.00 91.06 359 CYS A C 1
ATOM 2934 O O . CYS A 1 359 ? 14.442 -12.394 -18.765 1.00 91.06 359 CYS A O 1
ATOM 2936 N N . GLY A 1 360 ? 15.683 -11.720 -17.010 1.00 91.06 360 GLY A N 1
ATOM 2937 C CA . GLY A 1 360 ? 16.848 -12.572 -17.284 1.00 91.06 360 GLY A CA 1
ATOM 2938 C C . GLY A 1 360 ? 17.622 -12.188 -18.550 1.00 91.06 360 GLY A C 1
ATOM 2939 O O . GLY A 1 360 ? 18.276 -13.036 -19.145 1.00 91.06 360 GLY A O 1
ATOM 2940 N N . LYS A 1 361 ? 17.495 -10.941 -19.019 1.00 91.75 361 LYS A N 1
ATOM 2941 C CA . LYS A 1 361 ? 18.115 -10.447 -20.258 1.00 91.75 361 LYS A CA 1
ATOM 2942 C C . LYS A 1 361 ? 19.050 -9.284 -19.957 1.00 91.75 361 LYS A C 1
ATOM 2944 O O . LYS A 1 361 ? 18.692 -8.411 -19.171 1.00 91.75 361 LYS A O 1
ATOM 2949 N N . ASP A 1 362 ? 20.189 -9.254 -20.638 1.00 92.12 362 ASP A N 1
ATOM 2950 C CA . ASP A 1 362 ? 21.167 -8.177 -20.517 1.00 92.12 362 ASP A CA 1
ATOM 2951 C C . ASP A 1 362 ? 20.828 -6.982 -21.396 1.00 92.12 362 ASP A C 1
ATOM 2953 O O . ASP A 1 362 ? 20.514 -7.116 -22.585 1.00 92.12 362 ASP A O 1
ATOM 2957 N N . VAL A 1 363 ? 20.935 -5.801 -20.792 1.00 94.00 363 VAL A N 1
ATOM 2958 C CA . VAL A 1 363 ? 20.568 -4.533 -21.413 1.00 94.00 363 VAL A CA 1
ATOM 2959 C C . VAL A 1 363 ? 21.621 -3.480 -21.119 1.00 94.00 363 VAL A C 1
ATOM 2961 O O . VAL A 1 363 ? 22.076 -3.362 -19.982 1.00 94.00 363 VAL A O 1
ATOM 2964 N N . ALA A 1 364 ? 21.970 -2.708 -22.139 1.00 93.69 364 ALA A N 1
ATOM 2965 C CA . ALA A 1 364 ? 22.803 -1.523 -22.033 1.00 93.69 364 ALA A CA 1
ATOM 2966 C C . ALA A 1 364 ? 21.992 -0.318 -22.518 1.00 93.69 364 ALA A C 1
ATOM 2968 O O . ALA A 1 364 ? 21.406 -0.368 -23.602 1.00 93.69 364 ALA A O 1
ATOM 2969 N N . PHE A 1 365 ? 21.940 0.735 -21.707 1.00 93.19 365 PHE A N 1
ATOM 2970 C CA . PHE A 1 365 ? 21.289 1.992 -22.056 1.00 93.19 365 PHE A CA 1
ATOM 2971 C C . PHE A 1 365 ? 22.350 2.989 -22.510 1.00 93.19 365 PHE A C 1
ATOM 2973 O O . PHE A 1 365 ? 23.357 3.174 -21.833 1.00 93.19 365 PHE A O 1
ATOM 2980 N N . GLU A 1 366 ? 22.126 3.599 -23.665 1.00 90.44 366 GLU A N 1
ATOM 2981 C CA . GLU A 1 366 ? 23.002 4.585 -24.290 1.00 90.44 366 GLU A CA 1
ATOM 2982 C C . GLU A 1 366 ? 22.134 5.773 -24.742 1.00 90.44 366 GLU A C 1
ATOM 2984 O O . GLU A 1 366 ? 20.933 5.623 -24.980 1.00 90.44 366 GLU A O 1
ATOM 2989 N N . TYR A 1 367 ? 22.728 6.955 -24.881 1.00 89.81 367 TYR A N 1
ATOM 2990 C CA . TYR A 1 367 ? 22.095 8.063 -25.599 1.00 89.81 367 TYR A CA 1
ATOM 2991 C C . TYR A 1 367 ? 22.650 8.084 -27.025 1.00 89.81 367 TYR A C 1
ATOM 2993 O O . TYR A 1 367 ? 23.848 7.844 -27.202 1.00 89.81 367 TYR A O 1
ATOM 3001 N N . PRO A 1 368 ? 21.818 8.324 -28.052 1.00 86.50 368 PRO A N 1
ATOM 3002 C CA . PRO A 1 368 ? 22.324 8.489 -29.404 1.00 86.50 368 PRO A CA 1
ATOM 3003 C C . PRO A 1 368 ? 23.271 9.692 -29.419 1.00 86.50 368 PRO A C 1
ATOM 3005 O O . PRO A 1 368 ? 22.920 10.766 -28.930 1.00 86.50 368 PRO A O 1
ATOM 3008 N N . MET A 1 369 ? 24.480 9.511 -29.954 1.00 74.44 369 MET A N 1
ATOM 3009 C CA . MET A 1 369 ? 25.326 10.657 -30.263 1.00 74.44 369 MET A CA 1
ATOM 3010 C C . MET A 1 369 ? 24.643 11.420 -31.394 1.00 74.44 369 MET A C 1
ATOM 3012 O O . MET A 1 369 ? 24.297 10.826 -32.414 1.00 74.44 369 MET A O 1
ATOM 3016 N N . THR A 1 370 ? 24.394 12.711 -31.198 1.00 65.06 370 THR A N 1
ATOM 3017 C CA . THR A 1 370 ? 24.006 13.589 -32.299 1.00 65.06 370 THR A CA 1
ATOM 3018 C C . THR A 1 370 ? 25.164 13.599 -33.287 1.00 65.06 370 THR A C 1
ATOM 3020 O O . THR A 1 370 ? 26.217 14.153 -32.979 1.00 65.06 370 THR A O 1
ATOM 3023 N N . GLU A 1 371 ? 24.992 12.962 -34.445 1.00 48.75 371 GLU A N 1
ATOM 3024 C CA . GLU A 1 371 ? 25.811 13.259 -35.616 1.00 48.75 371 GLU A CA 1
ATOM 3025 C C . GLU A 1 371 ? 25.519 14.720 -35.968 1.00 48.75 371 GLU A C 1
ATOM 3027 O O . GLU A 1 371 ? 24.505 15.045 -36.581 1.00 48.75 371 GLU A O 1
ATOM 3032 N N . THR A 1 372 ? 26.350 15.629 -35.463 1.00 45.56 372 THR A N 1
ATOM 3033 C CA . THR A 1 372 ? 26.457 16.977 -36.010 1.00 45.56 372 THR A CA 1
ATOM 3034 C C . THR A 1 372 ? 27.041 16.814 -37.407 1.00 45.56 372 THR A C 1
ATOM 3036 O O . THR A 1 372 ? 28.249 16.612 -37.541 1.00 45.56 372 THR A O 1
ATOM 3039 N N . ALA A 1 373 ? 26.157 16.782 -38.403 1.00 37.72 373 ALA A N 1
ATOM 3040 C CA . ALA A 1 373 ? 26.503 16.919 -39.812 1.00 37.72 373 ALA A CA 1
ATOM 3041 C C . ALA A 1 373 ? 26.816 18.380 -40.141 1.00 37.72 373 ALA A C 1
ATOM 3043 O O . ALA A 1 373 ? 26.134 19.263 -39.563 1.00 37.72 373 ALA A O 1
#

Foldseek 3Di:
DCPLVVQEDEPPPDDADPVFSVVSVLLVCCLVVDPVCVVLSVPFHFHHWDWAAFPPRAIEIETEGAPVCLVSCLVCVVVVQVSVCVVVPRYHYFYFYDAAADDDDDPPDPDDDDPCRHLVNNLVRRLVRRQPPWDFPDWDWDQDPVRQIDIDTDTDPVCCVVCVVCPRVSVRVSCVVSVSPPPALVVQEDEDPPDDADPVSSVVSNLLSVCLVVDPVCVVLSVPHHFHHWDWAAFPPRAIEIETEGAPVCLVSCLVCVVVVQVSVCVVVPRYHYFYFYDAAADDDDDPPDPDDDDPCNHLVNNLVNRLQRRQPPWDFPDWDWDQDPVRAIEIETATEPVCCVVCVVCQRVSQRVSCVVNVHGYHYDHDDPPPD

Organism: NCBI:txid40148

InterPro domains:
  IPR000554 Small ribosomal subunit protein eS7 [PF01251] (7-182)
  IPR000554 Small ribosomal subunit protein eS7 [PF01251] (188-367)
  IPR000554 Small ribosomal subunit protein eS7 [PTHR11278] (182-371)
  IPR047861 Small ribosomal subunit protein eS7, conserved site [PS00948] (79-92)
  IPR047861 Small ribosomal subunit protein eS7, conserved site [PS00948] (260-273)

Secondary structure (DSSP, 8-state):
--SGGGGB--GGGPPPPHHHHHHHHHHHHHHHH-HHHHHHHTT--BSEEEEEE-SSS-EEEEEEEEGGGHHHHHHHHHHHHHHHHHHSTTEEEEEEEE----PPPPTT---PPPGGGSHHHHHHHHHHHHHTTS-EEEEEEEE-TTS-EEEEEEE-GGGHHHHGGGHHHHHHHHHHHTTTT---GGGSB--GGGPPPPHHHHHHHHHHHHHHHH-HHHHHHHTT--BSEEEEEE-GGG-EEEEEEEEGGGHHHHHHHHHHHHHHHHHHTTTEEEEEEEE--PPPPPPTT---PPPGGGSHHHHHHHHHHHHSTTS-EEEEEEEEPTTS-EEEEEEEPGGGHHHHGGGHHHHHHHHHHHHS-EEEEEPPP----

pLDDT: mean 85.04, std 10.05, range [37.72, 95.88]